Protein AF-A0A2V1A9H9-F1 (afdb_monomer_lite)

InterPro domains:
  IPR013715 Domain of unknown function DUF1746 [PF08508] (21-178)
  IPR038967 DSC E3 ubiquitin ligase complex subunit 4-like [PTHR39405] (13-173)

Organism: NCBI:txid1231522

Radius of gyration: 29.44 Å; chains: 1; bounding box: 94×73×84 Å

Foldseek 3Di:
DDPPPPDDDDLVRLLVQLLVLLLVVLVVVLVVVLVVLLVVLLVLLVVLCVQQVPPPLSVLSNVLSVCLNPLDDDDDVVDDDDPLNSLVSLLVSLVSLVVSLVVVVCCLVPDDRPQDPVQFDQHHPPDGDGGDGRDPDSVVSNVSSVVSSVSSLQSSQSRRVDDSVVLSDDPRDDDDPPDPVSVLSSPDSNPPVPDDRDDGPSVVSSCVSNPDDNPDDPDPPPPPPPDDDDPDDDDDDDPPPPDD

Structure (mmCIF, N/CA/C/O backbone):
data_AF-A0A2V1A9H9-F1
#
_entry.id   AF-A0A2V1A9H9-F1
#
loop_
_atom_site.group_PDB
_atom_site.id
_atom_site.type_symbol
_atom_site.label_atom_id
_atom_site.label_alt_id
_atom_site.label_comp_id
_atom_site.label_asym_id
_atom_site.label_entity_id
_atom_site.label_seq_id
_atom_site.pdbx_PDB_ins_code
_atom_site.Cartn_x
_atom_site.Cartn_y
_atom_site.Cartn_z
_atom_site.occupancy
_atom_site.B_iso_or_equiv
_atom_site.auth_seq_id
_atom_site.auth_comp_id
_atom_site.auth_asym_id
_atom_site.auth_atom_id
_atom_site.pdbx_PDB_model_num
ATOM 1 N N . MET A 1 1 ? -11.185 2.119 -50.493 1.00 50.94 1 MET A N 1
ATOM 2 C CA . MET A 1 1 ? -9.908 1.868 -49.801 1.00 50.94 1 MET A CA 1
ATOM 3 C C . MET A 1 1 ? -9.253 0.719 -50.535 1.00 50.94 1 MET A C 1
ATOM 5 O O . MET A 1 1 ? -9.854 -0.346 -50.584 1.00 50.94 1 MET A O 1
ATOM 9 N N . ASP A 1 2 ? -8.134 0.975 -51.211 1.00 50.91 2 ASP A N 1
ATOM 10 C CA . ASP A 1 2 ? -7.378 -0.056 -51.928 1.00 50.91 2 ASP A CA 1
ATOM 11 C C . ASP A 1 2 ? -6.675 -0.960 -50.912 1.00 50.91 2 ASP A C 1
ATOM 13 O O . ASP A 1 2 ? -5.810 -0.507 -50.168 1.00 50.91 2 ASP A O 1
ATOM 17 N N . PHE A 1 3 ? -7.058 -2.236 -50.872 1.00 60.47 3 PHE A N 1
ATOM 18 C CA . PHE A 1 3 ? -6.389 -3.271 -50.070 1.00 60.47 3 PHE A CA 1
ATOM 19 C C . PHE A 1 3 ? -5.089 -3.772 -50.733 1.00 60.47 3 PHE A C 1
ATOM 21 O O . PHE A 1 3 ? -4.340 -4.550 -50.153 1.00 60.47 3 PHE A O 1
ATOM 28 N N . SER A 1 4 ? -4.809 -3.311 -51.954 1.00 62.09 4 SER A N 1
ATOM 29 C CA . SER A 1 4 ? -3.710 -3.744 -52.829 1.00 62.09 4 SER A CA 1
ATOM 30 C C . SER A 1 4 ? -2.324 -3.260 -52.378 1.00 62.09 4 SER A C 1
ATOM 32 O O . SER A 1 4 ? -1.313 -3.766 -52.854 1.00 62.09 4 SER A O 1
ATOM 34 N N . THR A 1 5 ? -2.269 -2.275 -51.479 1.00 63.84 5 THR A N 1
ATOM 35 C CA . THR A 1 5 ? -1.046 -1.649 -50.941 1.00 63.84 5 THR A CA 1
ATOM 36 C C . THR A 1 5 ? -0.865 -1.922 -49.448 1.00 63.84 5 THR A C 1
ATOM 38 O O . THR A 1 5 ? -0.229 -1.147 -48.735 1.00 63.84 5 THR A O 1
ATOM 41 N N . GLN A 1 6 ? -1.421 -3.023 -48.941 1.00 60.34 6 GLN A N 1
ATOM 42 C CA . GLN A 1 6 ? -1.190 -3.437 -47.563 1.00 60.34 6 GLN A CA 1
ATOM 43 C C . GLN A 1 6 ? 0.208 -4.063 -47.457 1.00 60.34 6 GLN A C 1
ATOM 45 O O . GLN A 1 6 ? 0.410 -5.251 -47.699 1.00 60.34 6 GLN A O 1
ATOM 50 N N . GLN A 1 7 ? 1.198 -3.223 -47.165 1.00 70.31 7 GLN A N 1
ATOM 51 C CA . GLN A 1 7 ? 2.566 -3.650 -46.908 1.00 70.31 7 GLN A CA 1
ATOM 52 C C . GLN A 1 7 ? 2.595 -4.357 -45.548 1.00 70.31 7 GLN A C 1
ATOM 54 O O . GLN A 1 7 ? 2.170 -3.790 -44.541 1.00 70.31 7 GLN A O 1
ATOM 59 N N . TYR A 1 8 ? 3.027 -5.619 -45.529 1.00 72.38 8 TYR A N 1
ATOM 60 C CA . TYR A 1 8 ? 3.201 -6.348 -44.277 1.00 72.38 8 TYR A CA 1
ATOM 61 C C . TYR A 1 8 ? 4.276 -5.647 -43.435 1.00 72.38 8 TYR A C 1
ATOM 63 O O . TYR A 1 8 ? 5.289 -5.224 -44.002 1.00 72.38 8 TYR A O 1
ATOM 71 N N . PRO A 1 9 ? 4.062 -5.503 -42.115 1.00 75.56 9 PRO A N 1
ATOM 72 C CA . PRO A 1 9 ? 5.048 -4.892 -41.237 1.00 75.56 9 PRO A CA 1
ATOM 73 C C . PRO A 1 9 ? 6.358 -5.678 -41.280 1.00 75.56 9 PRO A C 1
ATOM 75 O O . PRO A 1 9 ? 6.366 -6.905 -41.419 1.00 75.56 9 PRO A O 1
ATOM 78 N N . SER A 1 10 ? 7.471 -4.958 -41.154 1.00 83.25 10 SER A N 1
ATOM 79 C CA . SER A 1 10 ? 8.789 -5.574 -41.016 1.00 83.25 10 SER A CA 1
ATOM 80 C C . SER A 1 10 ? 8.850 -6.421 -39.731 1.00 83.25 10 SER A C 1
ATOM 82 O O . SER A 1 10 ? 8.134 -6.169 -38.754 1.00 83.25 10 SER A O 1
ATOM 84 N N . VAL A 1 11 ? 9.714 -7.441 -39.711 1.00 81.25 11 VAL A N 1
ATOM 85 C CA . VAL A 1 11 ? 9.945 -8.260 -38.507 1.00 81.25 11 VAL A CA 1
ATOM 86 C C . VAL A 1 11 ? 10.434 -7.381 -37.351 1.00 81.25 11 VAL A C 1
ATOM 88 O O . VAL A 1 11 ? 9.953 -7.518 -36.229 1.00 81.25 11 VAL A O 1
ATOM 91 N N . GLU A 1 12 ? 11.314 -6.419 -37.632 1.00 80.00 12 GLU A N 1
ATOM 92 C CA . GLU A 1 12 ? 11.831 -5.472 -36.638 1.00 80.00 12 GLU A CA 1
ATOM 93 C C . GLU A 1 12 ? 10.722 -4.566 -36.086 1.00 80.00 12 GLU A C 1
ATOM 95 O O . GLU A 1 12 ? 10.627 -4.355 -34.875 1.00 80.00 12 GLU A O 1
ATOM 100 N N . GLU A 1 13 ? 9.835 -4.078 -36.959 1.00 82.19 13 GLU A N 1
ATOM 101 C CA . GLU A 1 13 ? 8.688 -3.254 -36.560 1.00 82.19 13 GLU A CA 1
ATOM 102 C C . GLU A 1 13 ? 7.710 -4.040 -35.681 1.00 82.19 13 GLU A C 1
ATOM 104 O O . GLU A 1 13 ? 7.174 -3.507 -34.708 1.00 82.19 13 GLU A O 1
ATOM 109 N N . THR A 1 14 ? 7.514 -5.324 -35.984 1.00 81.81 14 THR A N 1
ATOM 110 C CA . THR A 1 14 ? 6.652 -6.219 -35.204 1.00 81.81 14 THR A CA 1
ATOM 111 C C . THR A 1 14 ? 7.228 -6.452 -33.808 1.00 81.81 14 THR A C 1
ATOM 113 O O . THR A 1 14 ? 6.512 -6.298 -32.818 1.00 81.81 14 THR A O 1
ATOM 116 N N . VAL A 1 15 ? 8.534 -6.718 -33.697 1.00 81.44 15 VAL A N 1
ATOM 117 C CA . VAL A 1 15 ? 9.214 -6.889 -32.401 1.00 81.44 15 VAL A CA 1
ATOM 118 C C . VAL A 1 15 ? 9.150 -5.606 -31.566 1.00 81.44 15 VAL A C 1
ATOM 120 O O . VAL A 1 15 ? 8.810 -5.655 -30.380 1.00 81.44 15 VAL A O 1
ATOM 123 N N . ALA A 1 16 ? 9.413 -4.444 -32.172 1.00 82.62 16 ALA A N 1
ATOM 124 C CA . ALA A 1 16 ? 9.324 -3.154 -31.488 1.00 82.62 16 ALA A CA 1
ATOM 125 C C . ALA A 1 16 ? 7.893 -2.856 -31.003 1.00 82.62 16 ALA A C 1
ATOM 127 O O . ALA A 1 16 ? 7.687 -2.431 -29.860 1.00 82.62 16 ALA A O 1
ATOM 128 N N . ASN A 1 17 ? 6.891 -3.129 -31.844 1.00 84.50 17 ASN A N 1
ATOM 129 C CA . ASN A 1 17 ? 5.488 -2.983 -31.478 1.00 84.50 17 ASN A CA 1
ATOM 130 C C . ASN A 1 17 ? 5.117 -3.909 -30.309 1.00 84.50 17 ASN A C 1
ATOM 132 O O . ASN A 1 17 ? 4.556 -3.436 -29.318 1.00 84.50 17 ASN A O 1
ATOM 136 N N . ASN A 1 18 ? 5.506 -5.184 -30.361 1.00 83.44 18 ASN A N 1
ATOM 137 C CA . ASN A 1 18 ? 5.254 -6.165 -29.303 1.00 83.44 18 ASN A CA 1
ATOM 138 C C . ASN A 1 18 ? 5.868 -5.737 -27.960 1.00 83.44 18 ASN A C 1
ATOM 140 O O . ASN A 1 18 ? 5.194 -5.786 -26.927 1.00 83.44 18 ASN A O 1
ATOM 144 N N . ALA A 1 19 ? 7.104 -5.226 -27.965 1.00 81.81 19 ALA A N 1
ATOM 145 C CA . ALA A 1 19 ? 7.752 -4.695 -26.765 1.00 81.81 19 ALA A CA 1
ATOM 146 C C . ALA A 1 19 ? 6.991 -3.489 -26.180 1.00 81.81 19 ALA A C 1
ATOM 148 O O . ALA A 1 19 ? 6.764 -3.413 -24.969 1.00 81.81 19 ALA A O 1
ATOM 149 N N . SER A 1 20 ? 6.527 -2.569 -27.034 1.00 84.50 20 SER A N 1
ATOM 150 C CA . SER A 1 20 ? 5.750 -1.399 -26.602 1.00 84.50 20 SER A CA 1
ATOM 151 C C . SER A 1 20 ? 4.380 -1.780 -26.016 1.00 84.50 20 SER A C 1
ATOM 153 O O . SER A 1 20 ? 3.946 -1.221 -25.001 1.00 84.50 20 SER A O 1
ATOM 155 N N . VAL A 1 21 ? 3.711 -2.778 -26.607 1.00 86.00 21 VAL A N 1
ATOM 156 C CA . VAL A 1 21 ? 2.437 -3.320 -26.121 1.00 86.00 21 VAL A CA 1
ATOM 157 C C . VAL A 1 21 ? 2.638 -3.975 -24.760 1.00 86.00 21 VAL A C 1
ATOM 159 O O . VAL A 1 21 ? 1.862 -3.705 -23.837 1.00 86.00 21 VAL A O 1
ATOM 162 N N . LEU A 1 22 ? 3.702 -4.767 -24.607 1.00 83.88 22 LEU A N 1
ATOM 163 C CA . LEU A 1 22 ? 4.058 -5.401 -23.344 1.00 83.88 22 LEU A CA 1
ATOM 164 C C . LEU A 1 22 ? 4.322 -4.360 -22.249 1.00 83.88 22 LEU A C 1
ATOM 166 O O . LEU A 1 22 ? 3.744 -4.459 -21.166 1.00 83.88 22 LEU A O 1
ATOM 170 N N . TYR A 1 23 ? 5.113 -3.325 -22.543 1.00 86.06 23 TYR A N 1
ATOM 171 C CA . TYR A 1 23 ? 5.366 -2.215 -21.621 1.00 86.06 23 TYR A CA 1
ATOM 172 C C . TYR A 1 23 ? 4.059 -1.560 -21.150 1.00 86.06 23 TYR A C 1
ATOM 174 O O . TYR A 1 23 ? 3.811 -1.426 -19.948 1.00 86.06 23 TYR A O 1
ATOM 182 N N . ARG A 1 24 ? 3.179 -1.186 -22.090 1.00 87.94 24 ARG A N 1
ATOM 183 C CA . ARG A 1 24 ? 1.906 -0.521 -21.773 1.00 87.94 24 ARG A CA 1
ATOM 184 C C . ARG A 1 24 ? 1.009 -1.402 -20.906 1.00 87.94 24 ARG A C 1
ATOM 186 O O . ARG A 1 24 ? 0.392 -0.906 -19.964 1.00 87.94 24 ARG A O 1
ATOM 193 N N . ARG A 1 25 ? 0.946 -2.702 -21.204 1.00 86.56 25 ARG A N 1
ATOM 194 C CA . ARG A 1 25 ? 0.154 -3.669 -20.434 1.00 86.56 25 ARG A CA 1
ATOM 195 C C . ARG A 1 25 ? 0.728 -3.891 -19.035 1.00 86.56 25 ARG A C 1
ATOM 197 O O . ARG A 1 25 ? -0.040 -3.841 -18.080 1.00 86.56 25 ARG A O 1
ATOM 204 N N . LYS A 1 26 ? 2.049 -4.048 -18.887 1.00 87.50 26 LYS A N 1
ATOM 205 C CA . LYS A 1 26 ? 2.716 -4.146 -17.574 1.00 87.50 26 LYS A CA 1
ATOM 206 C C . LYS A 1 26 ? 2.432 -2.919 -16.708 1.00 87.50 26 LYS A C 1
ATOM 208 O O . LYS A 1 26 ? 2.056 -3.059 -15.548 1.00 87.50 26 LYS A O 1
ATOM 213 N N . LYS A 1 27 ? 2.520 -1.721 -17.293 1.00 89.31 27 LYS A N 1
ATOM 214 C CA . LYS A 1 27 ? 2.184 -0.463 -16.611 1.00 89.31 27 LYS A CA 1
ATOM 215 C C . LYS A 1 27 ? 0.732 -0.434 -16.141 1.00 89.31 27 LYS A C 1
ATOM 217 O O . LYS A 1 27 ? 0.462 -0.074 -14.999 1.00 89.31 27 LYS A O 1
ATOM 222 N N . HIS A 1 28 ? -0.196 -0.827 -17.010 1.00 90.88 28 HIS A N 1
ATOM 223 C CA . HIS A 1 28 ? -1.616 -0.887 -16.674 1.00 90.88 28 HIS A CA 1
ATOM 224 C C . HIS A 1 28 ? -1.904 -1.917 -15.571 1.00 90.88 28 HIS A C 1
ATOM 226 O O . HIS A 1 28 ? -2.641 -1.629 -14.634 1.00 90.88 28 HIS A O 1
ATOM 232 N N . PHE A 1 29 ? -1.282 -3.096 -15.639 1.00 90.62 29 PHE A N 1
ATOM 233 C CA . PHE A 1 29 ? -1.393 -4.127 -14.609 1.00 90.62 29 PHE A CA 1
ATOM 234 C C . PHE A 1 29 ? -0.891 -3.633 -13.247 1.00 90.62 29 PHE A C 1
ATOM 236 O O . PHE A 1 29 ? -1.606 -3.763 -12.257 1.00 90.62 29 PHE A O 1
ATOM 243 N N . LEU A 1 30 ? 0.295 -3.017 -13.201 1.00 90.44 30 LEU A N 1
ATOM 244 C CA . LEU A 1 30 ? 0.865 -2.478 -11.964 1.00 90.44 30 LEU A CA 1
ATOM 245 C C . LEU A 1 30 ? -0.021 -1.379 -11.361 1.00 90.44 30 LEU A C 1
ATOM 247 O O . LEU A 1 30 ? -0.272 -1.380 -10.156 1.00 90.44 30 LEU A O 1
ATOM 251 N N . GLY A 1 31 ? -0.537 -0.475 -12.200 1.00 91.50 31 GLY A N 1
ATOM 252 C CA . GLY A 1 31 ? -1.486 0.556 -11.778 1.00 91.50 31 GLY A CA 1
ATOM 253 C C . GLY A 1 31 ? -2.758 -0.040 -11.172 1.00 91.50 31 GLY A C 1
ATOM 254 O O . GLY A 1 31 ? -3.151 0.339 -10.069 1.00 91.50 31 GLY A O 1
ATOM 255 N N . ASN A 1 32 ? -3.349 -1.034 -11.837 1.00 94.00 32 ASN A N 1
ATOM 256 C CA . ASN A 1 32 ? -4.536 -1.726 -11.337 1.00 94.00 32 ASN A CA 1
ATOM 257 C C . ASN A 1 32 ? -4.266 -2.472 -10.028 1.00 94.00 32 ASN A C 1
ATOM 259 O O . ASN A 1 32 ? -5.081 -2.409 -9.113 1.00 94.00 32 ASN A O 1
ATOM 263 N N . LEU A 1 33 ? -3.125 -3.157 -9.911 1.00 93.12 33 LEU A N 1
ATOM 264 C CA . LEU A 1 33 ? -2.752 -3.875 -8.693 1.00 93.12 33 LEU A CA 1
ATOM 265 C C . LEU A 1 33 ? -2.637 -2.915 -7.502 1.00 93.12 33 LEU A C 1
ATOM 267 O O . LEU A 1 33 ? -3.188 -3.191 -6.436 1.00 93.12 33 LEU A O 1
ATOM 271 N N . ARG A 1 34 ? -1.989 -1.758 -7.697 1.00 93.06 34 ARG A N 1
ATOM 272 C CA . ARG A 1 34 ? -1.901 -0.700 -6.679 1.00 93.06 34 ARG A CA 1
ATOM 273 C C . ARG A 1 34 ? -3.283 -0.182 -6.288 1.00 93.06 34 ARG A C 1
ATOM 275 O O . ARG A 1 34 ? -3.573 -0.099 -5.101 1.00 93.06 34 ARG A O 1
ATOM 282 N N . GLN A 1 35 ? -4.149 0.107 -7.258 1.00 94.50 35 GLN A N 1
ATOM 283 C CA . GLN A 1 35 ? -5.502 0.600 -6.991 1.00 94.50 35 GLN A CA 1
ATOM 284 C C . GLN A 1 35 ? -6.362 -0.422 -6.230 1.00 94.50 35 GLN A C 1
ATOM 286 O O . GLN A 1 35 ? -7.093 -0.058 -5.308 1.00 94.50 35 GLN A O 1
ATOM 291 N N . LEU A 1 36 ? -6.267 -1.705 -6.586 1.00 95.50 36 LEU A N 1
ATOM 292 C CA . LEU A 1 36 ? -6.989 -2.777 -5.901 1.00 95.50 36 LEU A CA 1
ATOM 293 C C . LEU A 1 36 ? -6.511 -2.938 -4.457 1.00 95.50 36 LEU A C 1
ATOM 295 O O . LEU A 1 36 ? -7.335 -3.105 -3.558 1.00 95.50 36 LEU A O 1
ATOM 299 N N . MET A 1 37 ? -5.201 -2.863 -4.217 1.00 94.69 37 MET A N 1
ATOM 300 C CA . MET A 1 37 ? -4.648 -2.952 -2.864 1.00 94.69 37 MET A CA 1
ATOM 301 C C . MET A 1 37 ? -4.983 -1.739 -2.003 1.00 94.69 37 MET A C 1
ATOM 303 O O . MET A 1 37 ? -5.334 -1.913 -0.836 1.00 94.69 37 MET A O 1
ATOM 307 N N . ASP A 1 38 ? -4.993 -0.547 -2.593 1.00 95.19 38 ASP A N 1
ATOM 308 C CA . ASP A 1 38 ? -5.440 0.671 -1.923 1.00 95.19 38 ASP A CA 1
ATOM 309 C C . ASP A 1 38 ? -6.910 0.566 -1.483 1.00 95.19 38 ASP A C 1
ATOM 311 O O . ASP A 1 38 ? -7.235 0.695 -0.300 1.00 95.19 38 ASP A O 1
ATOM 315 N N . GLY A 1 39 ? -7.797 0.211 -2.421 1.00 95.44 39 GLY A N 1
ATOM 316 C CA . GLY A 1 39 ? -9.221 0.025 -2.142 1.00 95.44 39 GLY A CA 1
ATOM 317 C C . GLY A 1 39 ? -9.484 -1.073 -1.111 1.00 95.44 39 GLY A C 1
ATOM 318 O O . GLY A 1 39 ? -10.302 -0.892 -0.209 1.00 95.44 39 GLY A O 1
ATOM 319 N N . THR A 1 40 ? -8.752 -2.189 -1.189 1.00 96.00 40 THR A N 1
ATOM 320 C CA . THR A 1 40 ? -8.870 -3.289 -0.219 1.00 96.00 40 THR A CA 1
ATOM 321 C C . THR A 1 40 ? -8.505 -2.828 1.194 1.00 96.00 40 THR A C 1
ATOM 323 O O . THR A 1 40 ? -9.201 -3.181 2.145 1.00 96.00 40 THR A O 1
ATOM 326 N N . GLY A 1 41 ? -7.472 -1.991 1.345 1.00 95.12 41 GLY A N 1
ATOM 327 C CA . GLY A 1 41 ? -7.108 -1.399 2.633 1.00 95.12 41 GLY A CA 1
ATOM 328 C C . GLY A 1 41 ? -8.251 -0.590 3.247 1.00 95.12 41 GLY A C 1
ATOM 329 O O . GLY A 1 41 ? -8.642 -0.844 4.388 1.00 95.12 41 GLY A O 1
ATOM 330 N N . TYR A 1 42 ? -8.863 0.314 2.478 1.00 95.50 42 TYR A N 1
ATOM 331 C CA . TYR A 1 42 ? -10.004 1.106 2.955 1.00 95.50 42 TYR A CA 1
ATOM 332 C C . TYR A 1 42 ? -11.236 0.262 3.290 1.00 95.50 42 TYR A C 1
ATOM 334 O O . TYR A 1 42 ? -11.906 0.537 4.287 1.00 95.50 42 TYR A O 1
ATOM 342 N N . VAL A 1 43 ? -11.519 -0.789 2.514 1.00 95.69 43 VAL A N 1
ATOM 343 C CA . VAL A 1 43 ? -12.617 -1.722 2.812 1.00 95.69 43 VAL A CA 1
ATOM 344 C C . VAL A 1 43 ? -12.387 -2.411 4.157 1.00 95.69 43 VAL A C 1
ATOM 346 O O . VAL A 1 43 ? -13.291 -2.434 4.992 1.00 95.69 43 VAL A O 1
ATOM 349 N N . VAL A 1 44 ? -11.179 -2.920 4.413 1.00 94.44 44 VAL A N 1
ATOM 350 C CA . VAL A 1 44 ? -10.854 -3.579 5.689 1.00 94.44 44 VAL A CA 1
ATOM 351 C C . VAL A 1 44 ? -10.894 -2.590 6.858 1.00 94.44 44 VAL A C 1
ATOM 353 O O . VAL A 1 44 ? -11.434 -2.926 7.910 1.00 94.44 44 VAL A O 1
ATOM 356 N N . ILE A 1 45 ? -10.419 -1.352 6.678 1.00 93.19 45 ILE A N 1
ATOM 357 C CA . ILE A 1 45 ? -10.558 -0.286 7.687 1.00 93.19 45 ILE A CA 1
ATOM 358 C C . ILE A 1 45 ? -12.040 -0.016 7.991 1.00 93.19 45 ILE A C 1
ATOM 360 O O . ILE A 1 45 ? -12.412 0.098 9.158 1.00 93.19 45 ILE A O 1
ATOM 364 N N . GLY A 1 46 ? -12.895 0.030 6.966 1.00 90.31 46 GLY A N 1
ATOM 365 C CA . GLY A 1 46 ? -14.344 0.162 7.124 1.00 90.31 46 GLY A CA 1
ATOM 366 C C . GLY A 1 46 ? -14.962 -0.998 7.910 1.00 90.31 46 GLY A C 1
ATOM 367 O O . GLY A 1 46 ? -15.756 -0.767 8.818 1.00 90.31 46 GLY A O 1
ATOM 368 N N . LEU A 1 47 ? -14.549 -2.240 7.636 1.00 89.75 47 LEU A N 1
ATOM 369 C CA . LEU A 1 47 ? -14.994 -3.417 8.392 1.00 89.75 47 LEU A CA 1
ATOM 370 C C . LEU A 1 47 ? -14.562 -3.363 9.867 1.00 89.75 47 LEU A C 1
ATOM 372 O O . LEU A 1 47 ? -15.358 -3.693 10.746 1.00 89.75 47 LEU A O 1
ATOM 376 N N . ILE A 1 48 ? -13.334 -2.913 10.151 1.00 88.12 48 ILE A N 1
ATOM 377 C CA . ILE A 1 48 ? -12.850 -2.704 11.526 1.00 88.12 48 ILE A CA 1
ATOM 378 C C . ILE A 1 48 ? -13.681 -1.622 12.218 1.00 88.12 48 ILE A C 1
ATOM 380 O O . ILE A 1 48 ? -14.096 -1.804 13.360 1.00 88.12 48 ILE A O 1
ATOM 384 N N . TYR A 1 49 ? -13.970 -0.521 11.523 1.00 86.25 49 TYR A N 1
ATOM 385 C CA . TYR A 1 49 ? -14.804 0.555 12.050 1.00 86.25 49 TYR A CA 1
ATOM 386 C C . TYR A 1 49 ? -16.219 0.075 12.397 1.00 86.25 49 TYR A C 1
ATOM 388 O O . TYR A 1 49 ? -16.699 0.366 13.489 1.00 86.25 49 TYR A O 1
ATOM 396 N N . LEU A 1 50 ? -16.862 -0.709 11.528 1.00 82.31 50 LEU A N 1
ATOM 397 C CA . LEU A 1 50 ? -18.184 -1.278 11.813 1.00 82.31 50 LEU A CA 1
ATOM 398 C C . LEU A 1 50 ? -18.164 -2.211 13.030 1.00 82.31 50 LEU A C 1
ATOM 400 O O . LEU A 1 50 ? -19.150 -2.309 13.753 1.00 82.31 50 LEU A O 1
ATOM 404 N N . ARG A 1 51 ? -17.042 -2.898 13.263 1.00 78.31 51 ARG A N 1
ATOM 405 C CA . ARG A 1 51 ? -16.900 -3.882 14.337 1.00 78.31 51 ARG A CA 1
ATOM 406 C C . ARG A 1 51 ? -16.557 -3.267 15.695 1.00 78.31 51 ARG A C 1
ATOM 408 O O . ARG A 1 51 ? -17.034 -3.765 16.708 1.00 78.31 51 ARG A O 1
ATOM 415 N N . ASP A 1 52 ? -15.704 -2.247 15.718 1.00 76.56 52 ASP A N 1
ATOM 416 C CA . ASP A 1 52 ? -15.157 -1.664 16.950 1.00 76.56 52 ASP A CA 1
ATOM 417 C C . ASP A 1 52 ? -15.738 -0.275 17.272 1.00 76.56 52 ASP A C 1
ATOM 419 O O . ASP A 1 52 ? -15.505 0.261 18.354 1.00 76.56 52 ASP A O 1
ATOM 423 N N . ILE A 1 53 ? -16.462 0.340 16.325 1.00 75.06 53 ILE A N 1
ATOM 424 C CA . ILE A 1 53 ? -17.153 1.646 16.413 1.00 75.06 53 ILE A CA 1
ATOM 425 C C . ILE A 1 53 ? -16.212 2.823 16.785 1.00 75.06 53 ILE A C 1
ATOM 427 O O . ILE A 1 53 ? -16.604 3.992 16.819 1.00 75.06 53 ILE A O 1
ATOM 431 N N . SER A 1 54 ? -14.914 2.561 16.972 1.00 81.00 54 SER A N 1
ATOM 432 C CA . SER A 1 54 ? -13.894 3.549 17.305 1.00 81.00 54 SER A CA 1
ATOM 433 C C . SER A 1 54 ? -13.528 4.387 16.083 1.00 81.00 54 SER A C 1
ATOM 435 O O . SER A 1 54 ? -12.629 4.059 15.305 1.00 81.00 54 SER A O 1
ATOM 437 N N . MET A 1 55 ? -14.221 5.515 15.931 1.00 81.31 55 MET A N 1
ATOM 438 C CA . MET A 1 55 ? -13.986 6.447 14.829 1.00 81.31 55 MET A CA 1
ATOM 439 C C . MET A 1 55 ? -12.565 7.023 14.845 1.00 81.31 55 MET A C 1
ATOM 441 O O . MET A 1 55 ? -11.958 7.165 13.790 1.00 81.31 55 MET A O 1
ATOM 445 N N . PHE A 1 56 ? -12.013 7.330 16.022 1.00 86.00 56 PHE A N 1
ATOM 446 C CA . PHE A 1 56 ? -10.685 7.939 16.131 1.00 86.00 56 PHE A CA 1
ATOM 447 C C . PHE A 1 56 ? -9.573 7.014 15.614 1.00 86.00 56 PHE A C 1
ATOM 449 O O . PHE A 1 56 ? -8.745 7.429 14.805 1.00 86.00 56 PHE A O 1
ATOM 456 N N . LEU A 1 57 ? -9.582 5.740 16.022 1.00 86.88 57 LEU A N 1
ATOM 457 C CA . LEU A 1 57 ? -8.596 4.760 15.557 1.00 86.88 57 LEU A CA 1
ATOM 458 C C . LEU A 1 57 ? -8.790 4.429 14.075 1.00 86.88 57 LEU A C 1
ATOM 460 O O . LEU A 1 57 ? -7.807 4.324 13.343 1.00 86.88 57 LEU A O 1
ATOM 464 N N . ALA A 1 58 ? -10.040 4.322 13.616 1.00 88.25 58 ALA A N 1
ATOM 465 C CA . ALA A 1 58 ? -10.339 4.150 12.199 1.00 88.25 58 ALA A CA 1
ATOM 466 C C . ALA A 1 58 ? -9.830 5.335 11.357 1.00 88.25 58 ALA A C 1
ATOM 468 O O . ALA A 1 58 ? -9.231 5.123 10.305 1.00 88.25 58 ALA A O 1
ATOM 469 N N . ALA A 1 59 ? -9.990 6.571 11.843 1.00 91.56 59 ALA A N 1
ATOM 470 C CA . ALA A 1 59 ? -9.491 7.773 11.181 1.00 91.56 59 ALA A CA 1
ATOM 471 C C . ALA A 1 59 ? -7.957 7.808 11.128 1.00 91.56 59 ALA A C 1
ATOM 473 O O . ALA A 1 59 ? -7.395 8.096 10.075 1.00 91.56 59 ALA A O 1
ATOM 474 N N . LEU A 1 60 ? -7.267 7.453 12.219 1.00 92.50 60 LEU A N 1
ATOM 475 C CA . LEU A 1 60 ? -5.805 7.341 12.217 1.00 92.50 60 LEU A CA 1
ATOM 476 C C . LEU A 1 60 ? -5.311 6.248 11.258 1.00 92.50 60 LEU A C 1
ATOM 478 O O . LEU A 1 60 ? -4.354 6.478 10.520 1.00 92.50 60 LEU A O 1
ATOM 482 N N . LYS A 1 61 ? -5.973 5.082 11.215 1.00 92.31 61 LYS A N 1
ATOM 483 C CA . LYS A 1 61 ? -5.666 4.019 10.240 1.00 92.31 61 LYS A CA 1
ATOM 484 C C . LYS A 1 61 ? -5.841 4.518 8.806 1.00 92.31 61 LYS A C 1
ATOM 486 O O . LYS A 1 61 ? -4.947 4.316 7.991 1.00 92.31 61 LYS A O 1
ATOM 491 N N . ALA A 1 62 ? -6.953 5.190 8.509 1.00 93.69 62 ALA A N 1
ATOM 492 C CA . ALA A 1 62 ? -7.225 5.754 7.188 1.00 93.69 62 ALA A CA 1
ATOM 493 C C . ALA A 1 62 ? -6.212 6.842 6.801 1.00 93.69 62 ALA A C 1
ATOM 495 O O . ALA A 1 62 ? -5.777 6.885 5.653 1.00 93.69 62 ALA A O 1
ATOM 496 N N . PHE A 1 63 ? -5.800 7.678 7.757 1.00 94.06 63 PHE A N 1
ATOM 497 C CA . PHE A 1 63 ? -4.783 8.706 7.553 1.00 94.06 63 PHE A CA 1
ATOM 498 C C . PHE A 1 63 ? -3.422 8.099 7.203 1.00 94.06 63 PHE A C 1
ATOM 500 O O . PHE A 1 63 ? -2.824 8.475 6.200 1.00 94.06 63 PHE A O 1
ATOM 507 N N . PHE A 1 64 ? -2.941 7.120 7.974 1.00 92.69 64 PHE A N 1
ATOM 508 C CA . PHE A 1 64 ? -1.660 6.482 7.664 1.00 92.69 64 PHE A CA 1
ATOM 509 C C . PHE A 1 64 ? -1.720 5.622 6.403 1.00 92.69 64 PHE A C 1
ATOM 511 O O . PHE A 1 64 ? -0.747 5.599 5.657 1.00 92.69 64 PHE A O 1
ATOM 518 N N . HIS A 1 65 ? -2.855 4.978 6.114 1.00 94.56 65 HIS A N 1
ATOM 519 C CA . HIS A 1 65 ? -3.065 4.292 4.836 1.00 94.56 65 HIS A CA 1
ATOM 520 C C . HIS A 1 65 ? -2.979 5.276 3.661 1.00 94.56 65 HIS A C 1
ATOM 522 O O . HIS A 1 65 ? -2.248 5.024 2.712 1.00 94.56 65 HIS A O 1
ATOM 528 N N . TYR A 1 66 ? -3.593 6.456 3.788 1.00 93.38 66 TYR A N 1
ATOM 529 C CA . TYR A 1 66 ? -3.470 7.539 2.807 1.00 93.38 66 TYR A CA 1
ATOM 530 C C . TYR A 1 66 ? -2.021 8.029 2.626 1.00 93.38 66 TYR A C 1
ATOM 532 O O . TYR A 1 66 ? -1.601 8.315 1.502 1.00 93.38 66 TYR A O 1
ATOM 540 N N . CYS A 1 67 ? -1.233 8.099 3.707 1.00 91.44 67 CYS A N 1
ATOM 541 C CA . CYS A 1 67 ? 0.198 8.412 3.621 1.00 91.44 67 CYS A CA 1
ATOM 542 C C . CYS A 1 67 ? 0.987 7.355 2.831 1.00 91.44 67 CYS A C 1
ATOM 544 O O . CYS A 1 67 ? 1.967 7.711 2.183 1.00 91.44 67 CYS A O 1
ATOM 546 N N . ILE A 1 68 ? 0.577 6.079 2.859 1.00 91.75 68 ILE A N 1
ATOM 547 C CA . ILE A 1 68 ? 1.176 5.036 2.010 1.00 91.75 68 ILE A CA 1
ATOM 548 C C . ILE A 1 68 ? 0.790 5.263 0.549 1.00 91.75 68 ILE A C 1
ATOM 550 O O . ILE A 1 68 ? 1.653 5.131 -0.311 1.00 91.75 68 ILE A O 1
ATOM 554 N N . SER A 1 69 ? -0.467 5.624 0.263 1.00 90.00 69 SER A N 1
ATOM 555 C CA . SER A 1 69 ? -0.944 5.851 -1.111 1.00 90.00 69 SER A CA 1
ATOM 556 C C . SER A 1 69 ? -0.248 7.036 -1.785 1.00 90.00 69 SER A C 1
ATOM 558 O O . SER A 1 69 ? -0.089 7.054 -3.003 1.00 90.00 69 SER A O 1
ATOM 560 N N . ASN A 1 70 ? 0.209 8.015 -0.997 1.00 87.75 70 ASN A N 1
ATOM 561 C CA . ASN A 1 70 ? 0.921 9.202 -1.470 1.00 87.75 70 ASN A CA 1
ATOM 562 C C . ASN A 1 70 ? 2.222 9.408 -0.671 1.00 87.75 70 ASN A C 1
ATOM 564 O O . ASN A 1 70 ? 2.318 10.353 0.117 1.00 87.75 70 ASN A O 1
ATOM 568 N N . PRO A 1 71 ? 3.239 8.543 -0.852 1.00 81.69 71 PRO A N 1
ATOM 569 C CA . PRO A 1 71 ? 4.442 8.566 -0.021 1.00 81.69 71 PRO A CA 1
ATOM 570 C C . PRO A 1 71 ? 5.371 9.737 -0.359 1.00 81.69 71 PRO A C 1
ATOM 572 O O . PRO A 1 71 ? 6.203 10.128 0.461 1.00 81.69 71 PRO A O 1
ATOM 575 N N . TYR A 1 72 ? 5.239 10.294 -1.566 1.00 79.81 72 TYR A N 1
ATOM 576 C CA . TYR A 1 72 ? 6.038 11.408 -2.057 1.00 79.81 72 TYR A CA 1
ATOM 577 C C . TYR A 1 72 ? 5.125 12.526 -2.555 1.00 79.81 72 TYR A C 1
ATOM 579 O O . TYR A 1 72 ? 4.125 12.239 -3.217 1.00 79.81 72 TYR A O 1
ATOM 587 N N . PRO A 1 73 ? 5.466 13.798 -2.291 1.00 71.56 73 PRO A N 1
ATOM 588 C CA . PRO A 1 73 ? 4.761 14.907 -2.909 1.00 71.56 73 PRO A CA 1
ATOM 589 C C . PRO A 1 73 ? 4.941 14.840 -4.430 1.00 71.56 73 PRO A C 1
ATOM 591 O O . PRO A 1 73 ? 6.029 14.517 -4.916 1.00 71.56 73 PRO A O 1
ATOM 594 N N . THR A 1 74 ? 3.880 15.151 -5.178 1.00 64.44 74 THR A N 1
ATOM 595 C CA . THR A 1 74 ? 3.919 15.245 -6.641 1.00 64.44 74 THR A CA 1
ATOM 596 C C . THR A 1 74 ? 5.111 16.109 -7.059 1.00 64.44 74 THR A C 1
ATOM 598 O O . THR A 1 74 ? 5.233 17.224 -6.543 1.00 64.44 74 THR A O 1
ATOM 601 N N . PRO A 1 75 ? 5.995 15.629 -7.955 1.00 59.03 75 PRO A N 1
ATOM 602 C CA . PRO A 1 75 ? 7.163 16.390 -8.373 1.00 59.03 75 PRO A CA 1
ATOM 603 C C . PRO A 1 75 ? 6.693 17.657 -9.089 1.00 59.03 75 PRO A C 1
ATOM 605 O O . PRO A 1 75 ? 6.264 17.621 -10.241 1.00 59.03 75 PRO A O 1
ATOM 608 N N . SER A 1 76 ? 6.726 18.783 -8.381 1.00 52.00 76 SER A N 1
ATOM 609 C CA . SER A 1 76 ? 6.596 20.098 -8.991 1.00 52.00 76 SER A CA 1
ATOM 610 C C . SER A 1 76 ? 7.960 20.483 -9.572 1.00 52.00 76 SER A C 1
ATOM 612 O O . SER A 1 76 ? 8.990 20.059 -9.041 1.00 52.00 76 SER A O 1
ATOM 614 N N . PRO A 1 77 ? 8.017 21.306 -10.633 1.00 59.81 77 PRO A N 1
ATOM 615 C CA . PRO A 1 77 ? 9.287 21.759 -11.212 1.00 59.81 77 PRO A CA 1
ATOM 616 C C . PRO A 1 77 ? 10.190 22.505 -10.209 1.00 59.81 77 PRO A C 1
ATOM 618 O O . PRO A 1 77 ? 11.363 22.727 -10.487 1.00 59.81 77 PRO A O 1
ATOM 621 N N . THR A 1 78 ? 9.659 22.878 -9.042 1.00 54.38 78 THR A N 1
ATOM 622 C CA . THR A 1 78 ? 10.355 23.606 -7.976 1.00 54.38 78 THR A CA 1
ATOM 623 C C . THR A 1 78 ? 10.925 22.690 -6.885 1.00 54.38 78 THR A C 1
ATOM 625 O O . THR A 1 78 ? 11.806 23.119 -6.147 1.00 54.38 78 THR A O 1
ATOM 628 N N . ILE A 1 79 ? 10.449 21.444 -6.745 1.00 57.69 79 ILE A N 1
ATOM 629 C CA . ILE A 1 79 ? 10.810 20.568 -5.617 1.00 57.69 79 ILE A CA 1
ATOM 630 C C . ILE A 1 79 ? 11.299 19.217 -6.141 1.00 57.69 79 ILE A C 1
ATOM 632 O O . ILE A 1 79 ? 10.526 18.282 -6.351 1.00 57.69 79 ILE A O 1
ATOM 636 N N . THR A 1 80 ? 12.614 19.090 -6.309 1.00 57.50 80 THR A N 1
ATOM 637 C CA . THR A 1 80 ? 13.276 17.797 -6.496 1.00 57.50 80 THR A CA 1
ATOM 638 C C . THR A 1 80 ? 13.609 17.218 -5.121 1.00 57.50 80 THR A C 1
ATOM 640 O O . THR A 1 80 ? 14.503 17.676 -4.414 1.00 57.50 80 THR A O 1
ATOM 643 N N . VAL A 1 81 ? 12.843 16.217 -4.683 1.00 65.25 81 VAL A N 1
ATOM 644 C CA . VAL A 1 81 ? 13.113 15.550 -3.402 1.00 65.25 81 VAL A CA 1
ATOM 645 C C . VAL A 1 81 ? 14.379 14.705 -3.552 1.00 65.25 81 VAL A C 1
ATOM 647 O O . VAL A 1 81 ? 14.395 13.757 -4.339 1.00 65.25 81 VAL A O 1
ATOM 650 N N . SER A 1 82 ? 15.423 15.046 -2.792 1.00 76.50 82 SER A N 1
ATOM 651 C CA . SER A 1 82 ? 16.659 14.257 -2.697 1.00 76.50 82 SER A CA 1
ATOM 652 C C . SER A 1 82 ? 16.355 12.808 -2.293 1.00 76.50 82 SER A C 1
ATOM 654 O O . SER A 1 82 ? 15.474 12.553 -1.466 1.00 76.50 82 SER A O 1
ATOM 656 N N . ASP A 1 83 ? 17.093 11.843 -2.843 1.00 76.62 83 ASP A N 1
ATOM 657 C CA . ASP A 1 83 ? 16.856 10.415 -2.594 1.00 76.62 83 ASP A CA 1
ATOM 658 C C . ASP A 1 83 ? 17.021 10.030 -1.114 1.00 76.62 83 ASP A C 1
ATOM 660 O O . ASP A 1 83 ? 16.328 9.135 -0.620 1.00 76.62 83 ASP A O 1
ATOM 664 N N . ALA A 1 84 ? 17.845 10.771 -0.363 1.00 79.06 84 ALA A N 1
ATOM 665 C CA . ALA A 1 84 ? 17.953 10.635 1.090 1.00 79.06 84 ALA A CA 1
ATOM 666 C C . ALA A 1 84 ? 16.639 11.007 1.806 1.00 79.06 84 ALA A C 1
ATOM 668 O O . ALA A 1 84 ? 16.161 10.271 2.673 1.00 79.06 84 ALA A O 1
ATOM 669 N N . ALA A 1 85 ? 15.992 12.101 1.392 1.00 80.75 85 ALA A N 1
ATOM 670 C CA . ALA A 1 85 ? 14.713 12.530 1.955 1.00 80.75 85 ALA A CA 1
ATOM 671 C C . ALA A 1 85 ? 13.586 11.538 1.623 1.00 80.75 85 ALA A C 1
ATOM 673 O O . ALA A 1 85 ? 12.779 11.213 2.498 1.00 80.75 85 ALA A O 1
ATOM 674 N N . LYS A 1 86 ? 13.576 10.967 0.408 1.00 83.12 86 LYS A N 1
ATOM 675 C CA . LYS A 1 86 ? 12.639 9.889 0.043 1.00 83.12 86 LYS A CA 1
ATOM 676 C C . LYS A 1 86 ? 12.805 8.668 0.947 1.00 83.12 86 LYS A C 1
ATOM 678 O O . LYS A 1 86 ? 11.813 8.103 1.408 1.00 83.12 86 LYS A O 1
ATOM 683 N N . LYS A 1 87 ? 14.048 8.259 1.224 1.00 84.88 87 LYS A N 1
ATOM 684 C CA . LYS A 1 87 ? 14.342 7.104 2.086 1.00 84.88 87 LYS A CA 1
ATOM 685 C C . LYS A 1 87 ? 13.929 7.353 3.541 1.00 84.88 87 LYS A C 1
ATOM 687 O O . LYS A 1 87 ? 13.359 6.463 4.172 1.00 84.88 87 LYS A O 1
ATOM 692 N N . ARG A 1 88 ? 14.107 8.582 4.038 1.00 84.50 88 ARG A N 1
ATOM 693 C CA . ARG A 1 88 ? 13.610 9.017 5.354 1.00 84.50 88 ARG A CA 1
ATOM 694 C C . ARG A 1 88 ? 12.083 8.947 5.453 1.00 84.50 88 ARG A C 1
ATOM 696 O O . ARG A 1 88 ? 11.568 8.393 6.422 1.00 84.50 88 ARG A O 1
ATOM 703 N N . MET A 1 89 ? 11.364 9.458 4.450 1.00 86.62 89 MET A N 1
ATOM 704 C CA . MET A 1 89 ? 9.895 9.409 4.412 1.00 86.62 89 MET A CA 1
ATOM 705 C C . MET A 1 89 ? 9.372 7.970 4.404 1.00 86.62 89 MET A C 1
ATOM 707 O O . MET A 1 89 ? 8.496 7.644 5.200 1.00 86.62 89 MET A O 1
ATOM 711 N N . ARG A 1 90 ? 9.966 7.083 3.592 1.00 88.75 90 ARG A N 1
ATOM 712 C CA . ARG A 1 90 ? 9.629 5.647 3.580 1.00 88.75 90 ARG A CA 1
ATOM 713 C C . ARG A 1 90 ? 9.727 5.016 4.966 1.00 88.75 90 ARG A C 1
ATOM 715 O O . ARG A 1 90 ? 8.787 4.371 5.422 1.00 88.75 90 ARG A O 1
ATOM 722 N N . ARG A 1 91 ? 10.843 5.259 5.662 1.00 89.44 91 ARG A N 1
ATOM 723 C CA . ARG A 1 91 ? 11.059 4.767 7.029 1.00 89.44 91 ARG A CA 1
ATOM 724 C C . ARG A 1 91 ? 10.012 5.309 7.999 1.00 89.44 91 ARG A C 1
ATOM 726 O O . ARG A 1 91 ? 9.493 4.542 8.804 1.00 89.44 91 ARG A O 1
ATOM 733 N N . PHE A 1 92 ? 9.698 6.601 7.925 1.00 90.06 92 PHE A N 1
ATOM 734 C CA . PHE A 1 92 ? 8.674 7.210 8.772 1.00 90.06 92 PHE A CA 1
ATOM 735 C C . PHE A 1 92 ? 7.305 6.553 8.556 1.00 90.06 92 PHE A C 1
ATOM 737 O O . PHE A 1 92 ? 6.702 6.096 9.522 1.00 90.06 92 PHE A O 1
ATOM 744 N N . ILE A 1 93 ? 6.870 6.414 7.299 1.00 92.00 93 ILE A N 1
ATOM 745 C CA . ILE A 1 93 ? 5.602 5.763 6.940 1.00 92.00 93 ILE A CA 1
ATOM 746 C C . ILE A 1 93 ? 5.557 4.334 7.495 1.00 92.00 93 ILE A C 1
ATOM 748 O O . ILE A 1 93 ? 4.595 3.969 8.169 1.00 92.00 93 ILE A O 1
ATOM 752 N N . LEU A 1 94 ? 6.616 3.546 7.282 1.00 92.12 94 LEU A N 1
ATOM 753 C CA . LEU A 1 94 ? 6.693 2.167 7.764 1.00 92.12 94 LEU A CA 1
ATOM 754 C C . LEU A 1 94 ? 6.564 2.082 9.295 1.00 92.12 94 LEU A C 1
ATOM 756 O O . LEU A 1 94 ? 5.768 1.297 9.807 1.00 92.12 94 LEU A O 1
ATOM 760 N N . ILE A 1 95 ? 7.309 2.912 10.034 1.00 92.06 95 ILE A N 1
ATOM 761 C CA . ILE A 1 95 ? 7.249 2.951 11.504 1.00 92.06 95 ILE A CA 1
ATOM 762 C C . ILE A 1 95 ? 5.850 3.354 11.974 1.00 92.06 95 ILE A C 1
ATOM 764 O O . ILE A 1 95 ? 5.318 2.740 12.898 1.00 92.06 95 ILE A O 1
ATOM 768 N N . SER A 1 96 ? 5.236 4.351 11.338 1.00 91.00 96 SER A N 1
ATOM 769 C CA . SER A 1 96 ? 3.890 4.800 11.686 1.00 91.00 96 SER A CA 1
ATOM 770 C C . SER A 1 96 ? 2.834 3.713 11.488 1.00 91.00 96 SER A C 1
ATOM 772 O O . SER A 1 96 ? 1.966 3.561 12.347 1.00 91.00 96 SER A O 1
ATOM 774 N N . VAL A 1 97 ? 2.929 2.917 10.416 1.00 92.00 97 VAL A N 1
ATOM 775 C CA . VAL A 1 97 ? 2.035 1.773 10.166 1.00 92.00 97 VAL A CA 1
ATOM 776 C C . VAL A 1 97 ? 2.150 0.731 11.277 1.00 92.00 97 VAL A C 1
ATOM 778 O O . VAL A 1 97 ? 1.135 0.282 11.812 1.00 92.00 97 VAL A O 1
ATOM 781 N N . PHE A 1 98 ? 3.368 0.371 11.684 1.00 93.19 98 PHE A N 1
ATOM 782 C CA . PHE A 1 98 ? 3.549 -0.546 12.810 1.00 93.19 98 PHE A CA 1
ATOM 783 C C . PHE A 1 98 ? 3.027 0.051 14.119 1.00 93.19 98 PHE A C 1
ATOM 785 O O . PHE A 1 98 ? 2.317 -0.629 14.857 1.00 93.19 98 PHE A O 1
ATOM 792 N N . ALA A 1 99 ? 3.316 1.325 14.387 1.00 92.69 99 ALA A N 1
ATOM 793 C CA . ALA A 1 99 ? 2.899 1.998 15.611 1.00 92.69 99 ALA A CA 1
ATOM 794 C C . ALA A 1 99 ? 1.370 2.063 15.750 1.00 92.69 99 ALA A C 1
ATOM 796 O O . ALA A 1 99 ? 0.845 1.745 16.817 1.00 92.69 99 ALA A O 1
ATOM 797 N N . ILE A 1 100 ? 0.640 2.420 14.684 1.00 91.75 100 ILE A N 1
ATOM 798 C CA . ILE A 1 100 ? -0.824 2.534 14.753 1.00 91.75 100 ILE A CA 1
ATOM 799 C C . ILE A 1 100 ? -1.503 1.171 14.903 1.00 91.75 100 ILE A C 1
ATOM 801 O O . ILE A 1 100 ? -2.443 1.036 15.688 1.00 91.75 100 ILE A O 1
ATOM 805 N N . ASN A 1 101 ? -1.016 0.141 14.204 1.00 90.38 101 ASN A N 1
ATOM 806 C CA . ASN A 1 101 ? -1.563 -1.208 14.340 1.00 90.38 101 ASN A CA 1
ATOM 807 C C . ASN A 1 101 ? -1.253 -1.802 15.715 1.00 90.38 101 ASN A C 1
ATOM 809 O O . ASN A 1 101 ? -2.133 -2.400 16.332 1.00 90.38 101 ASN A O 1
ATOM 813 N N . PHE A 1 102 ? -0.050 -1.567 16.239 1.00 90.56 102 PHE A N 1
ATOM 814 C CA . PHE A 1 102 ? 0.318 -1.987 17.586 1.00 90.56 102 PHE A CA 1
ATOM 815 C C . PHE A 1 102 ? -0.528 -1.289 18.659 1.00 90.56 102 PHE A C 1
ATOM 817 O O . PHE A 1 102 ? -1.016 -1.945 19.576 1.00 90.56 102 PHE A O 1
ATOM 824 N N . LEU A 1 103 ? -0.787 0.015 18.513 1.00 89.25 103 LEU A N 1
ATOM 825 C CA . LEU A 1 103 ? -1.678 0.752 19.413 1.00 89.25 103 LEU A CA 1
ATOM 826 C C . LEU A 1 103 ? -3.099 0.163 19.424 1.00 89.25 103 LEU A C 1
ATOM 828 O O . LEU A 1 103 ? -3.706 0.033 20.486 1.00 89.25 103 LEU A O 1
ATOM 832 N N . CYS A 1 104 ? -3.617 -0.239 18.260 1.00 84.81 104 CYS A N 1
ATOM 833 C CA . CYS A 1 104 ? -4.928 -0.889 18.161 1.00 84.81 104 CYS A CA 1
ATOM 834 C C . CYS A 1 104 ? -4.936 -2.265 18.826 1.00 84.81 104 CYS A C 1
ATOM 836 O O . CYS A 1 104 ? -5.847 -2.572 19.589 1.00 84.81 104 CYS A O 1
ATOM 838 N N . PHE A 1 105 ? -3.881 -3.048 18.611 1.00 85.25 105 PHE A N 1
ATOM 839 C CA . PHE A 1 105 ? -3.717 -4.353 19.239 1.00 85.25 105 PHE A CA 1
ATOM 840 C C . PHE A 1 105 ? -3.705 -4.252 20.771 1.00 85.25 105 PHE A C 1
ATOM 842 O O . PHE A 1 105 ? -4.417 -4.995 21.445 1.00 85.25 105 PHE A O 1
ATOM 849 N N . ILE A 1 106 ? -2.973 -3.277 21.329 1.00 86.19 106 ILE A N 1
ATOM 850 C CA . ILE A 1 106 ? -3.000 -2.992 22.772 1.00 86.19 106 ILE A CA 1
ATOM 851 C C . ILE A 1 106 ? -4.419 -2.640 23.216 1.00 86.19 106 ILE A C 1
ATOM 853 O O . ILE A 1 106 ? -4.884 -3.167 24.224 1.00 86.19 106 ILE A O 1
ATOM 857 N N . LYS A 1 107 ? -5.126 -1.783 22.468 1.00 84.44 107 LYS A N 1
ATOM 858 C CA . LYS A 1 107 ? -6.503 -1.396 22.794 1.00 84.44 107 LYS A CA 1
ATOM 859 C C . LYS A 1 107 ? -7.432 -2.607 22.845 1.00 84.44 107 LYS A C 1
ATOM 861 O O . LYS A 1 107 ? -8.209 -2.710 23.784 1.00 84.44 107 LYS A O 1
ATOM 866 N N . HIS A 1 108 ? -7.359 -3.535 21.894 1.00 80.25 108 HIS A N 1
ATOM 867 C CA . HIS A 1 108 ? -8.237 -4.716 21.890 1.00 80.25 108 HIS A CA 1
ATOM 868 C C . HIS A 1 108 ? -7.901 -5.747 22.965 1.00 80.25 108 HIS A C 1
ATOM 870 O O . HIS A 1 108 ? -8.778 -6.515 23.362 1.00 80.25 108 HIS A O 1
ATOM 876 N N . ILE A 1 109 ? -6.656 -5.769 23.442 1.00 80.44 109 ILE A N 1
ATOM 877 C CA . ILE A 1 109 ? -6.249 -6.633 24.553 1.00 80.44 109 ILE A CA 1
ATOM 878 C C . ILE A 1 109 ? -6.633 -6.019 25.900 1.00 80.44 109 ILE A C 1
ATOM 880 O O . ILE A 1 109 ? -7.149 -6.728 26.762 1.00 80.44 109 ILE A O 1
ATOM 884 N N . LEU A 1 110 ? -6.361 -4.726 26.090 1.00 79.00 110 LEU A N 1
ATOM 885 C CA . LEU A 1 110 ? -6.446 -4.065 27.391 1.00 79.00 110 LEU A CA 1
ATOM 886 C C . LEU A 1 110 ? -7.829 -3.477 27.685 1.00 79.00 110 LEU A C 1
ATOM 888 O O . LEU A 1 110 ? -8.255 -3.490 28.837 1.00 79.00 110 LEU A O 1
ATOM 892 N N . LEU A 1 111 ? -8.522 -2.945 26.673 1.00 70.31 111 LEU A N 1
ATOM 893 C CA . LEU A 1 111 ? -9.847 -2.355 26.843 1.00 70.31 111 LEU A CA 1
ATOM 894 C C . LEU A 1 111 ? -10.923 -3.384 26.516 1.00 70.31 111 LEU A C 1
ATOM 896 O O . LEU A 1 111 ? -11.040 -3.869 25.388 1.00 70.31 111 LEU A O 1
ATOM 900 N N . GLU A 1 112 ? -11.750 -3.682 27.509 1.00 61.94 112 GLU A N 1
ATOM 901 C CA . GLU A 1 112 ? -13.007 -4.378 27.278 1.00 61.94 112 GLU A CA 1
ATOM 902 C C . GLU A 1 112 ? -13.972 -3.470 26.504 1.00 61.94 112 GLU A C 1
ATOM 904 O O . GLU A 1 112 ? -13.910 -2.242 26.641 1.00 61.94 112 GLU A O 1
ATOM 909 N N . PRO A 1 113 ? -14.833 -4.039 25.639 1.00 61.03 113 PRO A N 1
ATOM 910 C CA . PRO A 1 113 ? -15.867 -3.249 24.991 1.00 61.03 113 PRO A CA 1
ATOM 911 C C . PRO A 1 113 ? -16.710 -2.588 26.082 1.00 61.03 113 PRO A C 1
ATOM 913 O O . PRO A 1 113 ? -17.123 -3.254 27.028 1.00 61.03 113 PRO A O 1
ATOM 916 N N . ALA A 1 114 ? -16.936 -1.280 25.963 1.00 55.09 114 ALA A N 1
ATOM 917 C CA . ALA A 1 114 ? -17.851 -0.565 26.839 1.00 55.09 114 ALA A CA 1
ATOM 918 C C . ALA A 1 114 ? -19.267 -1.101 26.578 1.00 55.09 114 ALA A C 1
ATOM 920 O O . ALA A 1 114 ? -19.968 -0.633 25.681 1.00 55.09 114 ALA A O 1
ATOM 921 N N . GLU A 1 115 ? -19.651 -2.159 27.288 1.00 53.31 115 GLU A N 1
ATOM 922 C CA . GLU A 1 115 ? -21.003 -2.693 27.234 1.00 53.31 115 GLU A CA 1
ATOM 923 C C . GLU A 1 115 ? -21.925 -1.691 27.934 1.00 53.31 115 GLU A C 1
ATOM 925 O O . GLU A 1 115 ? -21.692 -1.296 29.075 1.00 53.31 115 GLU A O 1
ATOM 930 N N . SER A 1 116 ? -22.953 -1.229 27.223 1.00 57.25 116 SER A N 1
ATOM 931 C CA . SER A 1 116 ? -24.043 -0.486 27.860 1.00 57.25 116 SER A CA 1
ATOM 932 C C . SER A 1 116 ? -24.801 -1.438 28.790 1.00 57.25 116 SER A C 1
ATOM 934 O O . SER A 1 116 ? -24.908 -2.622 28.471 1.00 57.25 116 SER A O 1
ATOM 936 N N . GLU A 1 117 ? -25.333 -0.943 29.911 1.00 56.22 117 GLU A N 1
ATOM 937 C CA . GLU A 1 117 ? -25.972 -1.764 30.962 1.00 56.22 117 GLU A CA 1
ATOM 938 C C . GLU A 1 117 ? -27.099 -2.683 30.437 1.00 56.22 117 GLU A C 1
ATOM 940 O O . GLU A 1 117 ? -27.340 -3.749 31.001 1.00 56.22 117 GLU A O 1
ATOM 945 N N . ASP A 1 118 ? -27.714 -2.336 29.300 1.00 62.31 118 ASP A N 1
ATOM 946 C CA . ASP A 1 118 ? -28.778 -3.112 28.648 1.00 62.31 118 ASP A CA 1
ATOM 947 C C . ASP A 1 118 ? -28.275 -4.139 27.605 1.00 62.31 118 ASP A C 1
ATOM 949 O O . ASP A 1 118 ? -29.069 -4.847 26.983 1.00 62.31 118 ASP A O 1
ATOM 953 N N . GLY A 1 119 ? -26.963 -4.212 27.349 1.00 60.12 119 GLY A N 1
ATOM 954 C CA . GLY A 1 119 ? -26.349 -5.100 26.348 1.00 60.12 119 GLY A CA 1
ATOM 955 C C . GLY A 1 119 ? -26.605 -4.716 24.881 1.00 60.12 119 GLY A C 1
ATOM 956 O O . GLY A 1 119 ? -26.188 -5.443 23.972 1.00 60.12 119 GLY A O 1
ATOM 957 N N . TYR A 1 120 ? -27.274 -3.585 24.649 1.00 60.62 120 TYR A N 1
ATOM 958 C CA . TYR A 1 120 ? -27.500 -2.997 23.332 1.00 60.62 120 TYR A CA 1
ATOM 959 C C . TYR A 1 120 ? -26.437 -1.950 23.016 1.00 60.62 120 TYR A C 1
ATOM 961 O O . TYR A 1 120 ? -26.079 -1.133 23.862 1.00 60.62 120 TYR A O 1
ATOM 969 N N . LEU A 1 121 ? -25.949 -1.957 21.778 1.00 58.34 121 LEU A N 1
ATOM 970 C CA . LEU A 1 121 ? -25.126 -0.870 21.269 1.00 58.34 121 LEU A CA 1
ATOM 971 C C . LEU A 1 121 ? -26.020 0.340 20.982 1.00 58.34 121 LEU A C 1
ATOM 973 O O . LEU A 1 121 ? -26.897 0.285 20.121 1.00 58.34 121 LEU A O 1
ATOM 977 N N . TYR A 1 122 ? -25.780 1.436 21.696 1.00 61.59 122 TYR A N 1
ATOM 978 C CA . TYR A 1 122 ? -26.210 2.762 21.274 1.00 61.59 122 TYR A CA 1
ATOM 979 C C . TYR A 1 122 ? -25.098 3.325 20.380 1.00 61.59 122 TYR A C 1
ATOM 981 O O . TYR A 1 122 ? -23.920 3.259 20.726 1.00 61.59 122 TYR A O 1
ATOM 989 N N . GLY A 1 123 ? -25.463 3.784 19.185 1.00 57.62 123 GLY A N 1
ATOM 990 C CA . GLY A 1 123 ? -24.533 4.179 18.124 1.00 57.62 123 GLY A CA 1
ATOM 991 C C . GLY A 1 123 ? -23.357 5.072 18.525 1.00 57.62 123 GLY A C 1
ATOM 992 O O . GLY A 1 123 ? -23.457 5.892 19.434 1.00 57.62 123 GLY A O 1
ATOM 993 N N . GLY A 1 124 ? -22.259 4.961 17.771 1.00 62.06 124 GLY A N 1
ATOM 994 C CA . GLY A 1 124 ? -21.116 5.870 17.874 1.00 62.06 124 GLY A CA 1
ATOM 995 C C . GLY A 1 124 ? -21.367 7.243 17.232 1.00 62.06 124 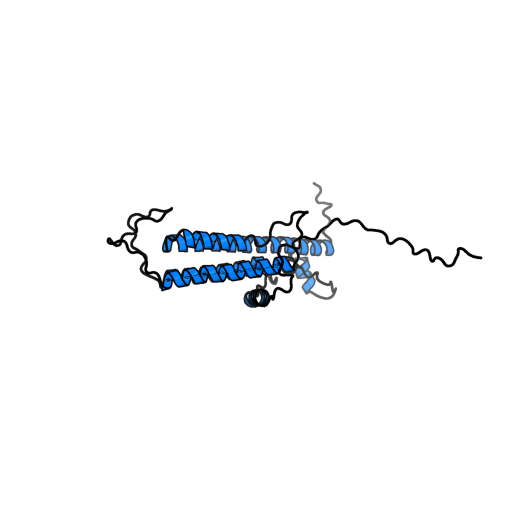GLY A C 1
ATOM 996 O O . GLY A 1 124 ? -22.471 7.564 16.800 1.00 62.06 124 GLY A O 1
ATOM 997 N N . LEU A 1 125 ? -20.306 8.053 17.119 1.00 61.84 125 LEU A N 1
ATOM 998 C CA . LEU A 1 125 ? -20.379 9.457 16.671 1.00 61.84 125 LEU A CA 1
ATOM 999 C C . LEU A 1 125 ? -21.001 9.661 15.272 1.00 61.84 125 LEU A C 1
ATOM 1001 O O . LEU A 1 125 ? -21.587 10.709 15.021 1.00 61.84 125 LEU A O 1
ATOM 1005 N N . THR A 1 126 ? -20.874 8.691 14.361 1.00 60.16 126 THR A N 1
ATOM 1006 C CA . THR A 1 126 ? -21.254 8.853 12.942 1.00 60.16 126 THR A CA 1
ATOM 1007 C C . THR A 1 126 ? -22.289 7.856 12.421 1.00 60.16 126 THR A C 1
ATOM 1009 O O . THR A 1 126 ? -23.025 8.206 11.503 1.00 60.16 126 THR A O 1
ATOM 1012 N N . VAL A 1 127 ? -22.388 6.642 12.978 1.00 63.16 127 VAL A N 1
ATOM 1013 C CA . VAL A 1 127 ? -23.383 5.640 12.555 1.00 63.16 127 VAL A CA 1
ATOM 1014 C C . VAL A 1 127 ? -24.121 5.100 13.774 1.00 63.16 127 VAL A C 1
ATOM 1016 O O . VAL A 1 127 ? -23.512 4.565 14.703 1.00 63.16 127 VAL A O 1
ATOM 1019 N N . GLN A 1 128 ? -25.447 5.251 13.760 1.00 62.44 128 GLN A N 1
ATOM 1020 C CA . GLN A 1 128 ? -26.340 4.763 14.805 1.00 62.44 128 GLN A CA 1
ATOM 1021 C C . GLN A 1 128 ? -27.005 3.463 14.369 1.00 62.44 128 GLN A C 1
ATOM 1023 O O . GLN A 1 128 ? -28.017 3.471 13.674 1.00 62.44 128 GLN A O 1
ATOM 1028 N N . PHE A 1 129 ? -26.429 2.338 14.791 1.00 58.25 129 PHE A N 1
ATOM 1029 C CA . PHE A 1 129 ? -27.122 1.056 14.763 1.00 58.25 129 PHE A CA 1
ATOM 1030 C C . PHE A 1 129 ? -27.934 0.931 16.050 1.00 58.25 129 PHE A C 1
ATOM 1032 O O . PHE A 1 129 ? -27.379 0.970 17.142 1.00 58.25 129 PHE A O 1
ATOM 1039 N N . ILE A 1 130 ? -29.255 0.834 15.922 1.00 60.44 130 ILE A N 1
ATOM 1040 C CA . ILE A 1 130 ? -30.171 0.584 17.037 1.00 60.44 130 ILE A CA 1
ATOM 1041 C C . ILE A 1 130 ? -30.447 -0.920 17.068 1.00 60.44 130 ILE A C 1
ATOM 1043 O O . ILE A 1 130 ? -30.950 -1.471 16.091 1.00 60.44 130 ILE A O 1
ATOM 1047 N N . GLY A 1 131 ? -30.128 -1.581 18.184 1.00 56.03 131 GLY A N 1
ATOM 1048 C CA . GLY A 1 131 ? -30.558 -2.960 18.449 1.00 56.03 131 GLY A CA 1
ATOM 1049 C C . GLY A 1 131 ? -29.545 -4.076 18.162 1.00 56.03 131 GLY A C 1
ATOM 1050 O O . GLY A 1 131 ? -29.902 -5.244 18.308 1.00 56.03 131 GLY A O 1
ATOM 1051 N N . GLU A 1 132 ? -28.296 -3.774 17.791 1.00 58.06 132 GLU A N 1
ATOM 1052 C CA . GLU A 1 132 ? -27.276 -4.813 17.583 1.00 58.06 132 GLU A CA 1
ATOM 1053 C C . GLU A 1 132 ? -26.562 -5.179 18.895 1.00 58.06 132 GLU A C 1
ATOM 1055 O O . GLU A 1 132 ? -26.195 -4.320 19.702 1.00 58.06 132 GLU A O 1
ATOM 1060 N N . LYS A 1 133 ? -26.380 -6.485 19.119 1.00 59.94 133 LYS A N 1
ATOM 1061 C CA . LYS A 1 133 ? -25.658 -7.022 20.275 1.00 59.94 133 LYS A CA 1
ATOM 1062 C C . LYS A 1 133 ? -24.157 -6.875 20.054 1.00 59.94 133 LYS A C 1
ATOM 1064 O O . LYS A 1 133 ? -23.664 -7.256 18.995 1.00 59.94 133 LYS A O 1
ATOM 1069 N N . SER A 1 134 ? -23.436 -6.407 21.074 1.00 59.19 134 SER A N 1
ATOM 1070 C CA . SER A 1 134 ? -21.984 -6.229 20.987 1.00 59.19 134 SER A CA 1
ATOM 1071 C C . SER A 1 134 ? -21.281 -7.519 20.513 1.00 59.19 134 SER A C 1
ATOM 1073 O O . SER A 1 134 ? -21.565 -8.612 21.028 1.00 59.19 134 SER A O 1
ATOM 1075 N N . PRO A 1 135 ? -20.403 -7.438 19.498 1.00 57.91 135 PRO A N 1
ATOM 1076 C CA . PRO A 1 135 ? -19.754 -8.601 18.917 1.00 57.91 135 PRO A CA 1
ATOM 1077 C C . PRO A 1 135 ? -18.829 -9.283 19.934 1.00 57.91 135 PRO A C 1
ATOM 1079 O O . PRO A 1 135 ? -17.788 -8.762 20.316 1.00 57.91 135 PRO A O 1
ATOM 1082 N N . LYS A 1 136 ? -19.190 -10.507 20.334 1.00 58.94 136 LYS A N 1
ATOM 1083 C CA . LYS A 1 136 ? -18.561 -11.233 21.455 1.00 58.94 136 LYS A CA 1
ATOM 1084 C C . LYS A 1 136 ? -17.135 -11.748 21.209 1.00 58.94 136 LYS A C 1
ATOM 1086 O O . LYS A 1 136 ? -16.452 -12.132 22.154 1.00 58.94 136 LYS A O 1
ATOM 1091 N N . SER A 1 137 ? -16.673 -11.831 19.961 1.00 71.31 137 SER A N 1
ATOM 1092 C CA . SER A 1 137 ? -15.415 -12.516 19.629 1.00 71.31 137 SER A CA 1
ATOM 1093 C C . SER A 1 137 ? -14.235 -11.546 19.481 1.00 71.31 137 SER A C 1
ATOM 1095 O O . SER A 1 137 ? -13.986 -11.047 18.380 1.00 71.31 137 SER A O 1
ATOM 1097 N N . LYS A 1 138 ? -13.452 -11.354 20.555 1.00 76.56 138 LYS A N 1
ATOM 1098 C CA . LYS A 1 138 ? -12.191 -10.574 20.540 1.00 76.56 138 LYS A CA 1
ATOM 1099 C C . LYS A 1 138 ? -11.203 -11.069 19.467 1.00 76.56 138 LYS A C 1
ATOM 1101 O O . LYS A 1 138 ? -10.549 -10.274 18.802 1.00 76.56 138 LYS A O 1
ATOM 1106 N N . LEU A 1 139 ? -11.163 -12.385 19.231 1.00 81.12 139 LEU A N 1
ATOM 1107 C CA . LEU A 1 139 ? -10.280 -13.010 18.237 1.00 81.12 139 LEU A CA 1
ATOM 1108 C C . LEU A 1 139 ? -10.577 -12.555 16.802 1.00 81.12 139 LEU A C 1
ATOM 1110 O O . LEU A 1 139 ? -9.650 -12.356 16.027 1.00 81.12 139 LEU A O 1
ATOM 1114 N N . ALA A 1 140 ? -11.850 -12.360 16.446 1.00 83.88 140 ALA A N 1
ATOM 1115 C CA . ALA A 1 140 ? -12.214 -11.942 15.093 1.00 83.88 140 ALA A CA 1
ATOM 1116 C C . ALA A 1 140 ? -11.705 -10.528 14.774 1.00 83.88 140 ALA A C 1
ATOM 1118 O O . ALA A 1 140 ? -11.263 -10.280 13.658 1.00 83.88 140 ALA A O 1
ATOM 1119 N N . VAL A 1 141 ? -11.732 -9.625 15.760 1.00 82.62 141 VAL A N 1
ATOM 1120 C CA . VAL A 1 141 ? -11.205 -8.259 15.617 1.00 82.62 141 VAL A CA 1
ATOM 1121 C C . VAL A 1 141 ? -9.688 -8.296 15.461 1.00 82.62 141 VAL A C 1
ATOM 1123 O O . VAL A 1 141 ? -9.155 -7.736 14.513 1.00 82.62 141 VAL A O 1
ATOM 1126 N N . LEU A 1 142 ? -9.014 -9.078 16.306 1.00 86.50 142 LEU A N 1
ATOM 1127 C CA . LEU A 1 142 ? -7.565 -9.254 16.260 1.00 86.50 142 LEU A CA 1
ATOM 1128 C C . LEU A 1 142 ? -7.081 -9.830 14.917 1.00 86.50 142 LEU A C 1
ATOM 1130 O O . LEU A 1 142 ? -6.080 -9.373 14.370 1.00 86.50 142 LEU A O 1
ATOM 1134 N N . MET A 1 143 ? -7.805 -10.804 14.355 1.00 89.44 143 MET A N 1
ATOM 1135 C CA . MET A 1 143 ? -7.516 -11.336 13.016 1.00 89.44 143 MET A CA 1
ATOM 1136 C C . MET A 1 143 ? -7.705 -10.281 11.924 1.00 89.44 143 MET A C 1
ATOM 1138 O O . MET A 1 143 ? -6.951 -10.265 10.953 1.00 89.44 143 MET A O 1
ATOM 1142 N N . LEU A 1 144 ? -8.682 -9.387 12.085 1.00 90.19 144 LEU A N 1
ATOM 1143 C CA . LEU A 1 144 ? -8.935 -8.302 11.144 1.00 90.19 144 LEU A CA 1
ATOM 1144 C C . LEU A 1 144 ? -7.833 -7.232 11.204 1.00 90.19 144 LEU A C 1
ATOM 1146 O O . LEU A 1 144 ? -7.421 -6.736 10.158 1.00 90.19 144 LEU A O 1
ATOM 1150 N N . ASP A 1 145 ? -7.292 -6.930 12.388 1.00 90.31 145 ASP A N 1
ATOM 1151 C CA . ASP A 1 145 ? -6.120 -6.056 12.523 1.00 90.31 145 ASP A CA 1
ATOM 1152 C C . ASP A 1 145 ? -4.847 -6.682 11.953 1.00 90.31 145 ASP A C 1
ATOM 1154 O O . ASP A 1 145 ? -4.071 -5.987 11.298 1.00 90.31 145 ASP A O 1
ATOM 1158 N N . LEU A 1 146 ? -4.640 -7.989 12.144 1.00 92.62 146 LEU A N 1
ATOM 1159 C CA . LEU A 1 146 ? -3.517 -8.696 11.523 1.00 92.62 146 LEU A CA 1
ATOM 1160 C C . LEU A 1 146 ? -3.642 -8.697 9.993 1.00 92.62 146 LEU A C 1
ATOM 1162 O O . LEU A 1 146 ? -2.657 -8.461 9.293 1.00 92.62 146 LEU A O 1
ATOM 1166 N N . LEU A 1 147 ? -4.854 -8.917 9.475 1.00 94.75 147 LEU A N 1
ATOM 1167 C CA . LEU A 1 147 ? -5.144 -8.834 8.046 1.00 94.75 147 LEU A CA 1
ATOM 1168 C C . LEU A 1 147 ? -4.886 -7.422 7.507 1.00 94.75 147 LEU A C 1
ATOM 1170 O O . LEU A 1 147 ? -4.255 -7.279 6.461 1.00 94.75 147 LEU A O 1
ATOM 1174 N N . LEU A 1 148 ? -5.328 -6.382 8.222 1.00 94.50 148 LEU A N 1
ATOM 1175 C CA . LEU A 1 148 ? -5.062 -4.998 7.837 1.00 94.50 148 LEU A CA 1
ATOM 1176 C C . LEU A 1 148 ? -3.560 -4.709 7.808 1.00 94.50 148 LEU A C 1
ATOM 1178 O O . LEU A 1 148 ? -3.079 -4.152 6.825 1.00 94.50 148 LEU A O 1
ATOM 1182 N N . LEU A 1 149 ? -2.821 -5.106 8.850 1.00 94.38 149 LEU A N 1
ATOM 1183 C CA . LEU A 1 149 ? -1.371 -4.935 8.909 1.00 94.38 149 LEU A CA 1
ATOM 1184 C C . LEU A 1 149 ? -0.696 -5.609 7.709 1.00 94.38 149 LEU A C 1
ATOM 1186 O O . LEU A 1 149 ? 0.161 -5.003 7.072 1.00 94.38 149 LEU A O 1
ATOM 1190 N N . PHE A 1 150 ? -1.105 -6.835 7.371 1.00 94.69 150 PHE A N 1
ATOM 1191 C CA . PHE A 1 150 ? -0.582 -7.555 6.213 1.00 94.69 150 PHE A CA 1
ATOM 1192 C C . PHE A 1 150 ? -0.865 -6.819 4.895 1.00 94.69 150 PHE A C 1
ATOM 1194 O O . PHE A 1 150 ? 0.052 -6.611 4.103 1.00 94.69 150 PHE A O 1
ATOM 1201 N N . ILE A 1 151 ? -2.101 -6.361 4.674 1.00 94.94 151 ILE A N 1
ATOM 1202 C CA . ILE A 1 151 ? -2.469 -5.603 3.466 1.00 94.94 151 ILE A CA 1
ATOM 1203 C C . ILE A 1 151 ? -1.671 -4.298 3.380 1.00 94.94 151 ILE A C 1
ATOM 1205 O O . ILE A 1 151 ? -1.137 -3.981 2.320 1.00 94.94 151 ILE A O 1
ATOM 1209 N N . GLN A 1 152 ? -1.535 -3.563 4.486 1.00 94.62 152 GLN A N 1
ATOM 1210 C CA . GLN A 1 152 ? -0.748 -2.329 4.540 1.00 94.62 152 GLN A CA 1
ATOM 1211 C C . GLN A 1 152 ? 0.736 -2.580 4.257 1.00 94.62 152 GLN A C 1
ATOM 1213 O O . GLN A 1 152 ? 1.369 -1.765 3.593 1.00 94.62 152 GLN A O 1
ATOM 1218 N N . LEU A 1 153 ? 1.283 -3.715 4.701 1.00 93.69 153 LEU A N 1
ATOM 1219 C CA . LEU A 1 153 ? 2.661 -4.121 4.427 1.00 93.69 153 LEU A CA 1
ATOM 1220 C C . LEU A 1 153 ? 2.887 -4.415 2.937 1.00 93.69 153 LEU A C 1
ATOM 1222 O O . LEU A 1 153 ? 3.857 -3.940 2.344 1.00 93.69 153 LEU A O 1
ATOM 1226 N N . VAL A 1 154 ? 1.976 -5.180 2.327 1.00 93.69 154 VAL A N 1
ATOM 1227 C CA . VAL A 1 154 ? 2.014 -5.499 0.893 1.00 93.69 154 VAL A CA 1
ATOM 1228 C C . VAL A 1 154 ? 1.861 -4.227 0.066 1.00 93.69 154 VAL A C 1
ATOM 1230 O O . VAL A 1 154 ? 2.640 -3.993 -0.856 1.00 93.69 154 VAL A O 1
ATOM 1233 N N . TYR A 1 155 ? 0.905 -3.371 0.427 1.00 94.19 155 TYR A N 1
ATOM 1234 C CA . TYR A 1 155 ? 0.674 -2.104 -0.258 1.00 94.19 155 TYR A CA 1
ATOM 1235 C C . TYR A 1 155 ? 1.867 -1.151 -0.125 1.00 94.19 155 TYR A C 1
ATOM 1237 O O . TYR A 1 155 ? 2.312 -0.575 -1.118 1.00 94.19 155 TYR A O 1
ATOM 1245 N N . TYR A 1 156 ? 2.456 -1.059 1.070 1.00 93.44 156 TYR A N 1
ATOM 1246 C CA . TYR A 1 156 ? 3.693 -0.319 1.298 1.00 93.44 156 TYR A CA 1
ATOM 1247 C C . TYR A 1 156 ? 4.827 -0.830 0.406 1.00 93.44 156 TYR A C 1
ATOM 1249 O O . TYR A 1 156 ? 5.492 -0.028 -0.241 1.00 93.44 156 TYR A O 1
ATOM 1257 N N . SER A 1 157 ? 5.037 -2.145 0.318 1.00 91.38 157 SER A N 1
ATOM 1258 C CA . SER A 1 157 ? 6.081 -2.711 -0.543 1.00 91.38 157 SER A CA 1
ATOM 1259 C C . SER A 1 157 ? 5.847 -2.367 -2.020 1.00 91.38 157 SER A C 1
ATOM 1261 O O . SER A 1 157 ? 6.758 -1.873 -2.686 1.00 91.38 157 SER A O 1
ATOM 1263 N N . LEU A 1 158 ? 4.608 -2.507 -2.501 1.00 91.12 158 LEU A N 1
ATOM 1264 C CA . LEU A 1 158 ? 4.227 -2.173 -3.878 1.00 91.12 158 LEU A CA 1
ATOM 1265 C C . LEU A 1 158 ? 4.414 -0.692 -4.233 1.00 91.12 158 LEU A C 1
ATOM 1267 O O . LEU A 1 158 ? 4.651 -0.369 -5.400 1.00 91.12 158 LEU A O 1
ATOM 1271 N N . MET A 1 159 ? 4.253 0.211 -3.264 1.00 90.38 159 MET A N 1
ATOM 1272 C CA . MET A 1 159 ? 4.316 1.656 -3.496 1.00 90.38 159 MET A CA 1
ATOM 1273 C C . MET A 1 159 ? 5.704 2.255 -3.219 1.00 90.38 159 MET A C 1
ATOM 1275 O O . MET A 1 159 ? 6.127 3.178 -3.910 1.00 90.38 159 MET A O 1
ATOM 1279 N N . CYS A 1 160 ? 6.423 1.738 -2.221 1.00 86.88 160 CYS A N 1
ATOM 1280 C CA . CYS A 1 160 ? 7.671 2.317 -1.719 1.00 86.88 160 CYS A CA 1
ATOM 1281 C C . CYS A 1 160 ? 8.926 1.502 -2.057 1.00 86.88 160 CYS A C 1
ATOM 1283 O O . CYS A 1 160 ? 10.022 2.065 -2.023 1.00 86.88 160 CYS A O 1
ATOM 1285 N N . CYS A 1 161 ? 8.798 0.198 -2.317 1.00 84.62 161 CYS A N 1
ATOM 1286 C CA . CYS A 1 161 ? 9.935 -0.694 -2.573 1.00 84.62 161 CYS A CA 1
ATOM 1287 C C . CYS A 1 161 ? 10.019 -1.149 -4.034 1.00 84.62 161 CYS A C 1
ATOM 1289 O O . CYS A 1 161 ? 11.105 -1.473 -4.496 1.00 84.62 161 CYS A O 1
ATOM 1291 N N . THR A 1 162 ? 8.901 -1.187 -4.761 1.00 84.50 162 THR A N 1
ATOM 1292 C CA . THR A 1 162 ? 8.890 -1.570 -6.176 1.00 84.50 162 THR A CA 1
ATOM 1293 C C . THR A 1 162 ? 9.329 -0.410 -7.069 1.00 84.50 162 THR A C 1
ATOM 1295 O O . THR A 1 162 ? 8.627 0.596 -7.170 1.00 84.50 162 THR A O 1
ATOM 1298 N N . ASP A 1 163 ? 10.445 -0.584 -7.776 1.00 81.00 163 ASP A N 1
ATOM 1299 C CA . ASP A 1 163 ? 10.897 0.356 -8.798 1.00 81.00 163 ASP A CA 1
ATOM 1300 C C . ASP A 1 163 ? 10.137 0.142 -10.117 1.00 81.00 163 ASP A C 1
ATOM 1302 O O . ASP A 1 163 ? 10.346 -0.839 -10.835 1.00 81.00 163 ASP A O 1
ATOM 1306 N N . ASP A 1 164 ? 9.290 1.109 -10.489 1.00 81.75 164 ASP A N 1
ATOM 1307 C CA . ASP A 1 164 ? 8.505 1.073 -11.735 1.00 81.75 164 ASP A CA 1
ATOM 1308 C C . ASP A 1 164 ? 9.396 0.850 -12.965 1.00 81.75 164 ASP A C 1
ATOM 1310 O O . ASP A 1 164 ? 9.006 0.173 -13.913 1.00 81.75 164 ASP A O 1
ATOM 1314 N N . SER A 1 165 ? 10.615 1.394 -12.951 1.00 77.25 165 SER A N 1
ATOM 1315 C CA . SER A 1 165 ? 11.553 1.245 -14.066 1.00 77.25 165 SER A CA 1
ATOM 1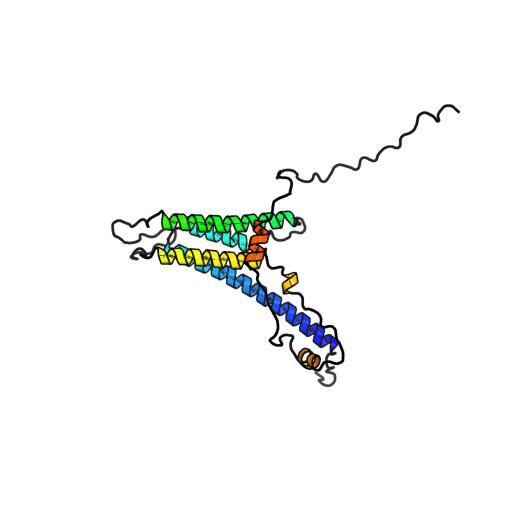316 C C . SER A 1 165 ? 12.068 -0.185 -14.231 1.00 77.25 165 SER A C 1
ATOM 1318 O O . SER A 1 165 ? 12.312 -0.600 -15.357 1.00 77.25 165 SER A O 1
ATOM 1320 N N . GLU A 1 166 ? 12.210 -0.951 -13.150 1.00 77.69 166 GLU A N 1
ATOM 1321 C CA . GLU A 1 166 ? 12.656 -2.342 -13.207 1.00 77.69 166 GLU A CA 1
ATOM 1322 C C . GLU A 1 166 ? 11.542 -3.256 -13.714 1.00 77.69 166 GLU A C 1
ATOM 1324 O O . GLU A 1 166 ? 11.749 -4.025 -14.650 1.00 77.69 166 GLU A O 1
ATOM 1329 N N . VAL A 1 167 ? 10.332 -3.089 -13.177 1.00 74.31 167 VAL A N 1
ATOM 1330 C CA . VAL A 1 167 ? 9.150 -3.869 -13.576 1.00 74.31 167 VAL A CA 1
ATOM 1331 C C . VAL A 1 167 ? 8.824 -3.678 -15.060 1.00 74.31 167 VAL A C 1
ATOM 1333 O O . VAL A 1 167 ? 8.406 -4.612 -15.755 1.00 74.31 167 VAL A O 1
ATOM 1336 N N . LEU A 1 168 ? 9.032 -2.458 -15.561 1.00 77.31 168 LEU A N 1
ATOM 1337 C CA . LEU A 1 168 ? 8.709 -2.072 -16.928 1.00 77.31 168 LEU A CA 1
ATOM 1338 C C . LEU A 1 168 ? 9.820 -2.351 -17.948 1.00 77.31 168 LEU A C 1
ATOM 1340 O O . LEU A 1 168 ? 9.560 -2.210 -19.144 1.00 77.31 168 LEU A O 1
ATOM 1344 N N . LYS A 1 169 ? 11.025 -2.767 -17.531 1.00 74.06 169 LYS A N 1
ATOM 1345 C CA . LYS A 1 169 ? 12.063 -3.187 -18.481 1.00 74.06 169 LYS A CA 1
ATOM 1346 C C . LYS A 1 169 ? 11.557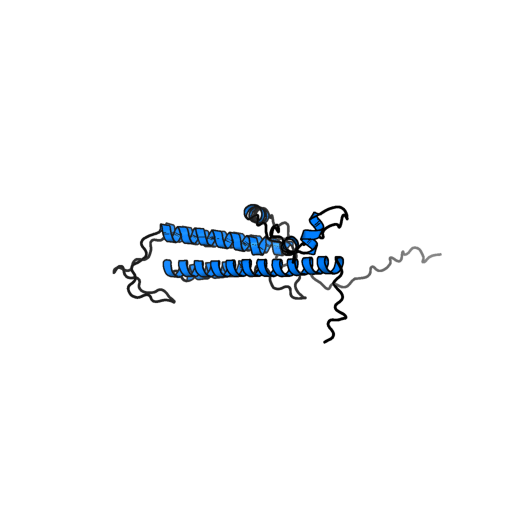 -4.384 -19.287 1.00 74.06 169 LYS A C 1
ATOM 1348 O O . LYS A 1 169 ? 11.181 -5.431 -18.756 1.00 74.06 169 LYS A O 1
ATOM 1353 N N . THR A 1 170 ? 11.543 -4.213 -20.599 1.00 64.19 170 THR A N 1
ATOM 1354 C CA . THR A 1 170 ? 11.453 -5.305 -21.562 1.00 64.19 170 THR A CA 1
ATOM 1355 C C . THR A 1 170 ? 12.882 -5.607 -21.977 1.00 64.19 170 THR A C 1
ATOM 1357 O O . THR A 1 170 ? 13.507 -4.743 -22.588 1.00 64.19 170 THR A O 1
ATOM 1360 N N . THR A 1 171 ? 13.429 -6.770 -21.616 1.00 60.88 171 THR A N 1
ATOM 1361 C CA . THR A 1 171 ? 14.719 -7.208 -22.167 1.00 60.88 171 THR A CA 1
ATOM 1362 C C . THR A 1 171 ? 14.555 -7.280 -23.684 1.00 60.88 171 THR A C 1
ATOM 1364 O O . THR A 1 171 ? 13.746 -8.088 -24.145 1.00 60.88 171 THR A O 1
ATOM 1367 N N . PRO A 1 172 ? 15.226 -6.419 -24.470 1.00 53.50 172 PRO A N 1
ATOM 1368 C CA . PRO A 1 172 ? 15.171 -6.547 -25.913 1.00 53.50 172 PRO A CA 1
ATOM 1369 C C . PRO A 1 172 ? 15.920 -7.829 -26.278 1.00 53.50 172 PRO A C 1
ATOM 1371 O O . PRO A 1 172 ? 17.059 -8.033 -25.854 1.00 53.50 172 PRO A O 1
ATOM 1374 N N . LEU A 1 173 ? 15.252 -8.718 -27.005 1.00 52.22 173 LEU A N 1
ATOM 1375 C CA . LEU A 1 173 ? 15.844 -9.963 -27.476 1.00 52.22 173 LEU A CA 1
ATOM 1376 C C . LEU A 1 173 ? 17.013 -9.634 -28.410 1.00 52.22 173 LEU A C 1
ATOM 1378 O O . LEU A 1 173 ? 16.847 -8.919 -29.398 1.00 52.22 173 LEU A O 1
ATOM 1382 N N . SER A 1 174 ? 18.198 -10.155 -28.103 1.00 44.03 174 SER A N 1
ATOM 1383 C CA . SER A 1 174 ? 19.301 -10.215 -29.057 1.00 44.03 174 SER A CA 1
ATOM 1384 C C . SER A 1 174 ? 18.918 -11.205 -30.152 1.00 44.03 174 SER A C 1
ATOM 1386 O O . SER A 1 174 ? 18.789 -12.399 -29.881 1.00 44.03 174 SER A O 1
ATOM 1388 N N . MET A 1 175 ? 18.709 -10.715 -31.371 1.00 47.78 175 MET A N 1
ATOM 1389 C CA . MET A 1 175 ? 18.421 -11.558 -32.526 1.00 47.78 175 MET A CA 1
ATOM 1390 C C . MET A 1 175 ? 19.654 -12.401 -32.874 1.00 47.78 175 MET A C 1
ATOM 1392 O O . MET A 1 175 ? 20.617 -11.885 -33.432 1.00 47.78 175 MET A O 1
ATOM 1396 N N . SER A 1 176 ? 19.629 -13.686 -32.521 1.00 45.81 176 SER A N 1
ATOM 1397 C CA . SER A 1 176 ? 20.503 -14.697 -33.118 1.00 45.81 176 SER A CA 1
ATOM 1398 C C . SER A 1 176 ? 19.676 -15.460 -34.151 1.00 45.81 176 SER A C 1
ATOM 1400 O O . SER A 1 176 ? 18.604 -15.965 -33.828 1.00 45.81 176 SER A O 1
ATOM 1402 N N . GLU A 1 177 ? 20.134 -15.491 -35.401 1.00 52.56 177 GLU A N 1
ATOM 1403 C CA . GLU A 1 177 ? 19.362 -15.924 -36.579 1.00 52.56 177 GLU A CA 1
ATOM 1404 C C . GLU A 1 177 ? 19.026 -17.432 -36.619 1.00 52.56 177 GLU A C 1
ATOM 1406 O O . GLU A 1 177 ? 18.300 -17.868 -37.511 1.00 52.56 177 GLU A O 1
ATOM 1411 N N . GLU A 1 178 ? 19.508 -18.240 -35.668 1.00 50.19 178 GLU A N 1
ATOM 1412 C CA . GLU A 1 178 ? 19.465 -19.710 -35.768 1.00 50.19 178 GLU A CA 1
ATOM 1413 C C . GLU A 1 178 ? 18.367 -20.419 -34.950 1.00 50.19 178 GLU A C 1
ATOM 1415 O O . GLU A 1 178 ? 18.144 -21.613 -35.158 1.00 50.19 178 GLU A O 1
ATOM 1420 N N . ASP A 1 179 ? 17.604 -19.735 -34.088 1.00 48.41 179 ASP A N 1
ATOM 1421 C CA . ASP A 1 179 ? 16.673 -20.426 -33.184 1.00 48.41 179 ASP A CA 1
ATOM 1422 C C . ASP A 1 179 ? 15.203 -20.402 -33.637 1.00 48.41 179 ASP A C 1
ATOM 1424 O O . ASP A 1 179 ? 14.553 -19.367 -33.788 1.00 48.41 179 ASP A O 1
ATOM 1428 N N . THR A 1 180 ? 14.613 -21.600 -33.730 1.00 54.59 180 THR A N 1
ATOM 1429 C CA . THR A 1 180 ? 13.175 -21.835 -33.996 1.00 54.59 180 THR A CA 1
ATOM 1430 C C . THR A 1 180 ? 12.256 -21.150 -32.957 1.00 54.59 180 THR A C 1
ATOM 1432 O O . THR A 1 180 ? 11.072 -20.935 -33.221 1.00 54.59 180 THR A O 1
ATOM 1435 N N . SER A 1 181 ? 12.812 -20.730 -31.811 1.00 56.12 181 SER A N 1
ATOM 1436 C CA . SER A 1 181 ? 12.174 -19.910 -30.767 1.00 56.12 181 SER A CA 1
ATOM 1437 C C . SER A 1 181 ? 11.640 -18.571 -31.294 1.00 56.12 181 SER A C 1
ATOM 1439 O O . SER A 1 181 ? 10.515 -18.181 -30.968 1.00 56.12 181 SER A O 1
ATOM 1441 N N . CYS A 1 182 ? 12.390 -17.902 -32.179 1.00 52.12 182 CYS A N 1
ATOM 1442 C CA . CYS A 1 182 ? 12.077 -16.546 -32.630 1.00 52.12 182 CYS A CA 1
ATOM 1443 C C . CYS A 1 182 ? 10.779 -16.471 -33.446 1.00 52.12 182 CYS A C 1
ATOM 1445 O O . CYS A 1 182 ? 10.077 -15.466 -33.383 1.00 52.12 182 CYS A O 1
ATOM 1447 N N . ARG A 1 183 ? 10.388 -17.539 -34.163 1.00 56.72 183 ARG A N 1
ATOM 1448 C CA . ARG A 1 183 ? 9.106 -17.554 -34.900 1.00 56.72 183 ARG A CA 1
ATOM 1449 C C . ARG A 1 183 ? 7.903 -17.410 -33.972 1.00 56.72 183 ARG A C 1
ATOM 1451 O O . ARG A 1 183 ? 6.978 -16.681 -34.312 1.00 56.72 183 ARG A O 1
ATOM 1458 N N . SER A 1 184 ? 7.930 -18.058 -32.806 1.00 58.69 184 SER A N 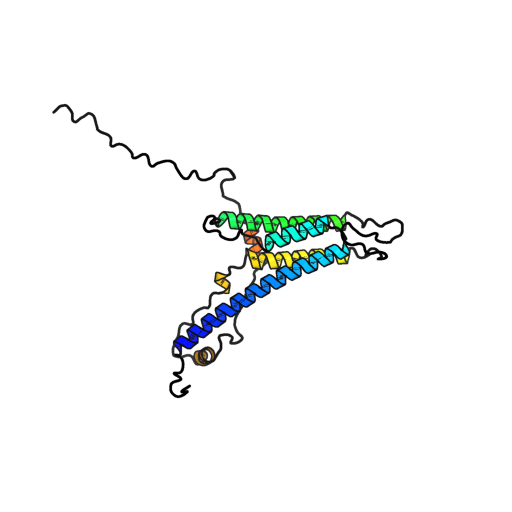1
ATOM 1459 C CA . SER A 1 184 ? 6.833 -17.965 -31.834 1.00 58.69 184 SER A CA 1
ATOM 1460 C C . SER A 1 184 ? 6.711 -16.570 -31.214 1.00 58.69 184 SER A C 1
ATOM 1462 O O . SER A 1 184 ? 5.617 -16.143 -30.868 1.00 58.69 184 SER A O 1
ATOM 1464 N N . GLU A 1 185 ? 7.821 -15.837 -31.122 1.00 57.47 185 GLU A N 1
ATOM 1465 C CA . GLU A 1 185 ? 7.888 -14.489 -30.547 1.00 57.47 185 GLU A CA 1
ATOM 1466 C C . GLU A 1 185 ? 7.536 -13.393 -31.562 1.00 57.47 185 GLU A C 1
ATOM 1468 O O . GLU A 1 185 ? 6.994 -12.356 -31.182 1.00 57.47 185 GLU A O 1
ATOM 1473 N N . ILE A 1 186 ? 7.797 -13.643 -32.850 1.00 60.25 186 ILE A N 1
ATOM 1474 C CA . ILE A 1 186 ? 7.384 -12.784 -33.971 1.00 60.25 186 ILE A CA 1
ATOM 1475 C C . ILE A 1 186 ? 5.869 -12.889 -34.209 1.00 60.25 186 ILE A C 1
ATOM 1477 O O . ILE A 1 186 ? 5.233 -11.894 -34.544 1.00 60.25 186 ILE A O 1
ATOM 1481 N N . GLU A 1 187 ? 5.277 -14.072 -34.015 1.00 64.00 187 GLU A N 1
ATOM 1482 C CA . GLU A 1 187 ? 3.828 -14.296 -34.160 1.00 64.00 187 GLU A CA 1
ATOM 1483 C C . GLU A 1 187 ? 3.033 -13.969 -32.876 1.00 64.00 187 GLU A C 1
ATOM 1485 O O . GLU A 1 187 ? 1.810 -13.827 -32.912 1.00 64.00 187 GLU A O 1
ATOM 1490 N N . ALA A 1 188 ? 3.714 -13.808 -31.736 1.00 64.38 188 ALA A N 1
ATOM 1491 C CA . ALA A 1 188 ? 3.092 -13.439 -30.468 1.00 64.38 188 ALA A CA 1
ATOM 1492 C C . ALA A 1 188 ? 2.769 -11.939 -30.390 1.00 64.38 188 ALA A C 1
ATOM 1494 O O . ALA A 1 188 ? 3.471 -11.099 -30.936 1.00 64.38 188 ALA A O 1
ATOM 1495 N N . ASP A 1 189 ? 1.756 -11.574 -29.603 1.00 67.19 189 ASP A N 1
ATOM 1496 C CA . ASP A 1 189 ? 1.378 -10.180 -29.313 1.00 67.19 189 ASP A CA 1
ATOM 1497 C C . ASP A 1 189 ? 2.197 -9.554 -28.159 1.00 67.19 189 ASP A C 1
ATOM 1499 O O . ASP A 1 189 ? 1.792 -8.562 -27.542 1.00 67.19 189 ASP A O 1
ATOM 1503 N N . GLY A 1 190 ? 3.333 -10.176 -27.823 1.00 62.91 190 GLY A N 1
ATOM 1504 C CA . GLY A 1 190 ? 4.148 -9.867 -26.648 1.00 62.91 190 GLY A CA 1
ATOM 1505 C C . GLY A 1 190 ? 3.727 -10.583 -25.356 1.00 62.91 190 GLY A C 1
ATOM 1506 O O . GLY A 1 190 ? 4.362 -10.356 -24.327 1.00 62.91 190 GLY A O 1
ATOM 1507 N N . TYR A 1 191 ? 2.697 -11.444 -25.369 1.00 66.12 191 TYR A N 1
ATOM 1508 C CA . TYR A 1 191 ? 2.256 -12.217 -24.200 1.00 66.12 191 TYR A CA 1
ATOM 1509 C C . TYR A 1 191 ? 2.219 -13.726 -24.487 1.00 66.12 191 TYR A C 1
ATOM 1511 O O . TYR A 1 191 ? 1.172 -14.355 -24.582 1.00 66.12 191 TYR A O 1
ATOM 1519 N N . ASN A 1 192 ? 3.394 -14.343 -24.571 1.00 65.38 192 ASN A N 1
ATOM 1520 C CA . ASN A 1 192 ? 3.556 -15.787 -24.790 1.00 65.38 192 ASN A CA 1
ATOM 1521 C C . ASN A 1 192 ? 3.242 -16.657 -23.546 1.00 65.38 192 ASN A C 1
ATOM 1523 O O . ASN A 1 192 ? 3.567 -17.840 -23.520 1.00 65.38 192 ASN A O 1
ATOM 1527 N N . GLY A 1 193 ? 2.632 -16.089 -22.496 1.00 63.66 193 GLY A N 1
ATOM 1528 C CA . GLY A 1 193 ? 2.273 -16.801 -21.262 1.00 63.66 193 GLY A CA 1
ATOM 1529 C C . GLY A 1 193 ? 3.444 -17.104 -20.319 1.00 63.66 193 GLY A C 1
ATOM 1530 O O . GLY A 1 193 ? 3.203 -17.532 -19.194 1.00 63.66 193 GLY A O 1
ATOM 1531 N N . ASN A 1 194 ? 4.687 -16.819 -20.721 1.00 66.94 194 ASN A N 1
ATOM 1532 C CA . ASN A 1 194 ? 5.895 -17.036 -19.920 1.00 66.94 194 ASN A CA 1
ATOM 1533 C C . ASN A 1 194 ? 6.573 -15.709 -19.530 1.00 66.94 194 ASN A C 1
ATOM 1535 O O . ASN A 1 194 ? 7.790 -15.557 -19.622 1.00 66.94 194 ASN A O 1
ATOM 1539 N N . VAL A 1 195 ? 5.776 -14.713 -19.131 1.00 71.62 195 VAL A N 1
ATOM 1540 C CA . VAL A 1 195 ? 6.276 -13.390 -18.733 1.00 71.62 195 VAL A CA 1
ATOM 1541 C C . VAL A 1 195 ? 6.129 -13.216 -17.227 1.00 71.62 195 VAL A C 1
ATOM 1543 O O . VAL A 1 195 ? 5.016 -13.155 -16.706 1.00 71.62 195 VAL A O 1
ATOM 1546 N N . SER A 1 196 ? 7.254 -13.073 -16.524 1.00 74.81 196 SER A N 1
ATOM 1547 C CA . SER A 1 196 ? 7.244 -12.617 -15.132 1.00 74.81 196 SER A CA 1
ATOM 1548 C C . SER A 1 196 ? 6.813 -11.147 -15.085 1.00 74.81 196 SER A C 1
ATOM 1550 O O . SER A 1 196 ? 7.456 -10.275 -15.683 1.00 74.81 196 SER A O 1
ATOM 1552 N N . LEU A 1 197 ? 5.676 -10.878 -14.437 1.00 76.25 197 LEU A N 1
ATOM 1553 C CA . LEU A 1 197 ? 5.097 -9.534 -14.352 1.00 76.25 197 LEU A CA 1
ATOM 1554 C C . LEU A 1 197 ? 5.708 -8.719 -13.220 1.00 76.25 197 LEU A C 1
ATOM 1556 O O . LEU A 1 197 ? 6.070 -7.568 -13.436 1.00 76.25 197 LEU A O 1
ATOM 1560 N N . ILE A 1 198 ? 5.786 -9.302 -12.025 1.00 82.44 198 ILE A N 1
ATOM 1561 C CA . ILE A 1 198 ? 6.307 -8.646 -10.831 1.00 82.44 198 ILE A CA 1
ATOM 1562 C C . ILE A 1 198 ? 6.835 -9.700 -9.860 1.00 82.44 198 ILE A C 1
ATOM 1564 O O . ILE A 1 198 ? 6.191 -10.724 -9.631 1.00 82.44 198 ILE A O 1
ATOM 1568 N N . VAL A 1 199 ? 7.996 -9.426 -9.279 1.00 82.25 199 VAL A N 1
ATOM 1569 C CA . VAL A 1 199 ? 8.519 -10.146 -8.120 1.00 82.25 199 VAL A CA 1
ATOM 1570 C C . VAL A 1 199 ? 8.533 -9.136 -6.984 1.00 82.25 199 VAL A C 1
ATOM 1572 O O . VAL A 1 199 ? 9.092 -8.052 -7.130 1.00 82.25 199 VAL A O 1
ATOM 1575 N N . VAL A 1 200 ? 7.826 -9.439 -5.896 1.00 81.50 200 VAL A N 1
ATOM 1576 C CA . VAL A 1 200 ? 7.726 -8.545 -4.739 1.00 81.50 200 VAL A CA 1
ATOM 1577 C C . VAL A 1 200 ? 8.402 -9.213 -3.557 1.00 81.50 200 VAL A C 1
ATOM 1579 O O . VAL A 1 200 ? 7.829 -10.091 -2.912 1.00 81.50 200 VAL A O 1
ATOM 1582 N N . ASP A 1 201 ? 9.607 -8.754 -3.245 1.00 84.62 201 ASP A N 1
ATOM 1583 C CA . ASP A 1 201 ? 10.344 -9.197 -2.067 1.00 84.62 201 ASP A CA 1
ATOM 1584 C C . ASP A 1 201 ? 9.977 -8.331 -0.860 1.00 84.62 201 ASP A C 1
ATOM 1586 O O . ASP A 1 201 ? 10.646 -7.351 -0.520 1.00 84.62 201 ASP A O 1
ATOM 1590 N N . LEU A 1 202 ? 8.879 -8.706 -0.195 1.00 84.06 202 LEU A N 1
ATOM 1591 C CA . LEU A 1 202 ? 8.333 -7.978 0.956 1.00 84.06 202 LEU A CA 1
ATOM 1592 C C . LEU A 1 202 ? 9.391 -7.776 2.052 1.00 84.06 202 LEU A C 1
ATOM 1594 O O . LEU A 1 202 ? 9.612 -6.660 2.519 1.00 84.06 202 LEU A O 1
ATOM 1598 N N . PHE A 1 203 ? 10.067 -8.857 2.450 1.00 85.44 203 PHE A N 1
ATOM 1599 C CA . PHE A 1 203 ? 10.998 -8.847 3.580 1.00 85.44 203 PHE A CA 1
ATOM 1600 C C . PHE A 1 203 ? 12.255 -8.025 3.305 1.00 85.44 203 PHE A C 1
ATOM 1602 O O . PHE A 1 203 ? 12.684 -7.272 4.179 1.00 85.44 203 PHE A O 1
ATOM 1609 N N . GLN A 1 204 ? 12.812 -8.139 2.098 1.00 85.31 204 GLN A N 1
ATOM 1610 C CA . GLN A 1 204 ? 14.027 -7.425 1.721 1.00 85.31 204 GLN A CA 1
ATOM 1611 C C . GLN A 1 204 ? 13.781 -5.912 1.726 1.00 85.31 204 GLN A C 1
ATOM 1613 O O . GLN A 1 204 ? 14.489 -5.178 2.411 1.00 85.31 204 GLN A O 1
ATOM 1618 N N . GLY A 1 205 ? 12.694 -5.448 1.098 1.00 81.94 205 GLY A N 1
ATOM 1619 C CA . GLY A 1 205 ? 12.357 -4.021 1.059 1.00 81.94 205 GLY A CA 1
ATOM 1620 C C . GLY A 1 205 ? 12.083 -3.406 2.440 1.00 81.94 205 GLY A C 1
ATOM 1621 O O . GLY A 1 205 ? 12.463 -2.261 2.713 1.00 81.94 205 GLY A O 1
ATOM 1622 N N . ILE A 1 206 ? 11.463 -4.169 3.345 1.00 86.12 206 ILE A N 1
ATOM 1623 C CA . ILE A 1 206 ? 11.241 -3.752 4.739 1.00 86.12 206 ILE A CA 1
ATOM 1624 C C . ILE A 1 206 ? 12.570 -3.661 5.486 1.00 86.12 206 ILE A C 1
ATOM 1626 O O . ILE A 1 206 ? 12.830 -2.650 6.142 1.00 86.12 206 ILE A O 1
ATOM 1630 N N . MET A 1 207 ? 13.414 -4.689 5.374 1.00 88.06 207 MET A N 1
ATOM 1631 C CA . MET A 1 207 ? 14.710 -4.734 6.047 1.00 88.06 207 MET A CA 1
ATOM 1632 C C . MET A 1 207 ? 15.625 -3.602 5.565 1.00 88.06 207 MET A C 1
ATOM 1634 O O . MET A 1 207 ? 16.242 -2.914 6.379 1.00 88.06 207 MET A O 1
ATOM 1638 N N . ASP A 1 208 ? 15.645 -3.326 4.263 1.00 86.12 208 ASP A N 1
ATOM 1639 C CA . ASP A 1 208 ? 16.433 -2.245 3.661 1.00 86.12 208 ASP A CA 1
ATOM 1640 C C . ASP A 1 208 ? 15.938 -0.854 4.077 1.00 86.12 208 ASP A C 1
ATOM 1642 O O . ASP A 1 208 ? 16.719 0.093 4.228 1.00 86.12 208 ASP A O 1
ATOM 1646 N N . THR A 1 209 ? 14.628 -0.714 4.302 1.00 86.44 209 THR A N 1
ATOM 1647 C CA . THR A 1 209 ? 14.050 0.516 4.853 1.00 86.44 209 THR A CA 1
ATOM 1648 C C . THR A 1 209 ? 14.420 0.682 6.329 1.00 86.44 209 THR A C 1
ATOM 1650 O O . THR A 1 209 ? 14.767 1.782 6.762 1.00 86.44 209 THR A O 1
ATOM 1653 N N . LEU A 1 210 ? 14.347 -0.392 7.119 1.00 85.62 210 LEU A N 1
ATOM 1654 C CA . LEU A 1 210 ? 14.555 -0.343 8.567 1.00 85.62 210 LEU A CA 1
ATOM 1655 C C . LEU A 1 210 ? 16.034 -0.173 8.947 1.00 85.62 210 LEU A C 1
ATOM 1657 O O . LEU A 1 210 ? 16.355 0.560 9.887 1.00 85.62 210 LEU A O 1
ATOM 1661 N N . SER A 1 211 ? 16.930 -0.804 8.188 1.00 85.94 211 SER A N 1
ATOM 1662 C CA . SER A 1 211 ? 18.388 -0.705 8.342 1.00 85.94 211 SER A CA 1
ATOM 1663 C C . SER A 1 211 ? 18.957 0.652 7.917 1.00 85.94 211 SER A C 1
ATOM 1665 O O . SER A 1 211 ? 20.121 0.946 8.182 1.00 85.94 211 SER A O 1
ATOM 1667 N N . TYR A 1 212 ? 18.147 1.514 7.296 1.00 81.81 212 TYR A N 1
ATOM 1668 C CA . TYR A 1 212 ? 18.575 2.847 6.899 1.00 81.81 212 TYR A CA 1
ATOM 1669 C C . TYR A 1 212 ? 18.908 3.726 8.104 1.00 81.81 212 TYR A C 1
ATOM 1671 O O . TYR A 1 212 ? 18.007 4.241 8.768 1.00 81.81 212 TYR A O 1
ATOM 1679 N N . VAL A 1 213 ? 20.193 3.942 8.361 1.00 77.38 213 VAL A N 1
ATOM 1680 C CA . VAL A 1 213 ? 20.659 4.933 9.332 1.00 77.38 213 VAL A CA 1
ATOM 1681 C C . VAL A 1 213 ? 20.740 6.291 8.640 1.00 77.38 213 VAL A C 1
ATOM 1683 O O . VAL A 1 213 ? 21.374 6.425 7.595 1.00 77.38 213 VAL A O 1
ATOM 1686 N N . ASP A 1 214 ? 20.060 7.284 9.212 1.00 71.19 214 ASP A N 1
ATOM 1687 C CA . ASP A 1 214 ? 20.072 8.661 8.724 1.00 71.19 214 ASP A CA 1
ATOM 1688 C C . ASP A 1 214 ? 21.452 9.274 8.990 1.00 71.19 214 ASP A C 1
ATOM 1690 O O . ASP A 1 214 ? 21.815 9.541 10.134 1.00 71.19 214 ASP A O 1
ATOM 1694 N N . SER A 1 215 ? 22.248 9.426 7.936 1.00 61.28 215 SER A N 1
ATOM 1695 C CA . SER A 1 215 ? 23.566 10.065 7.970 1.00 61.28 215 SER A CA 1
ATOM 1696 C C . SER A 1 215 ? 23.524 11.535 7.525 1.00 61.28 215 SER A C 1
ATOM 1698 O O . SER A 1 215 ? 24.574 12.140 7.322 1.00 61.28 215 SER A O 1
ATOM 1700 N N . GLY A 1 216 ? 22.328 12.117 7.360 1.00 59.56 216 GLY A N 1
ATOM 1701 C CA . GLY A 1 216 ? 22.149 13.526 7.004 1.00 59.56 216 GLY A CA 1
ATOM 1702 C C . GLY A 1 216 ? 22.291 14.482 8.199 1.00 59.56 216 GLY A C 1
ATOM 1703 O O . GLY A 1 216 ? 22.128 14.064 9.348 1.00 59.56 216 GLY A O 1
ATOM 1704 N N . PRO A 1 217 ? 22.570 15.778 7.957 1.00 52.72 217 PRO A N 1
ATOM 1705 C CA . PRO A 1 217 ? 22.597 16.777 9.018 1.00 52.72 217 PRO A CA 1
ATOM 1706 C C . PRO A 1 217 ? 21.217 16.864 9.685 1.00 52.72 217 PRO A C 1
ATOM 1708 O O . PRO A 1 217 ? 20.179 16.989 9.034 1.00 52.72 217 PRO A O 1
ATOM 1711 N N . THR A 1 218 ? 21.201 16.757 11.010 1.00 54.22 218 THR A N 1
ATOM 1712 C CA . THR A 1 218 ? 20.004 16.706 11.865 1.00 54.22 218 THR A CA 1
ATOM 1713 C C . THR A 1 218 ? 19.225 18.027 11.925 1.00 54.22 218 THR A C 1
ATOM 1715 O O . THR A 1 218 ? 18.139 18.076 12.505 1.00 54.22 218 THR A O 1
ATOM 1718 N N . SER A 1 219 ? 19.747 19.101 11.334 1.00 46.34 219 SER A N 1
ATOM 1719 C CA . SER A 1 219 ? 19.181 20.449 11.331 1.00 46.34 219 SER A CA 1
ATOM 1720 C C . SER A 1 219 ? 18.192 20.643 10.177 1.00 46.34 219 SER A C 1
ATOM 1722 O O . SER A 1 219 ? 18.547 20.892 9.032 1.00 46.34 219 SER A O 1
ATOM 1724 N N . LEU A 1 220 ? 16.902 20.645 10.517 1.00 46.53 220 LEU A N 1
ATOM 1725 C CA . LEU A 1 220 ? 15.778 21.048 9.653 1.00 46.53 220 LEU A CA 1
ATOM 1726 C C . LEU A 1 220 ? 15.832 22.531 9.196 1.00 46.53 220 LEU A C 1
ATOM 1728 O O . LEU A 1 220 ? 14.910 22.993 8.530 1.00 46.53 220 LEU A O 1
ATOM 1732 N N . TRP A 1 221 ? 16.871 23.283 9.580 1.00 45.88 221 TRP A N 1
ATOM 1733 C CA . TRP A 1 221 ? 17.012 24.731 9.384 1.00 45.88 221 TRP A CA 1
ATOM 1734 C C . TRP A 1 221 ? 18.199 25.151 8.506 1.00 45.88 221 TRP A C 1
ATOM 1736 O O . TRP A 1 221 ? 18.329 26.339 8.220 1.00 45.88 221 TRP A O 1
ATOM 1746 N N . GLU A 1 222 ? 19.021 24.229 7.999 1.00 48.06 222 GLU A N 1
ATOM 1747 C CA . GLU A 1 222 ? 19.983 24.555 6.934 1.00 48.06 222 GLU A CA 1
ATOM 1748 C C . GLU A 1 222 ? 19.272 24.581 5.576 1.00 48.06 222 GLU A C 1
ATOM 1750 O O . GLU A 1 222 ? 19.460 23.745 4.695 1.00 48.06 222 GLU A O 1
ATOM 1755 N N . MET A 1 223 ? 18.404 25.585 5.419 1.00 38.66 223 MET A N 1
ATOM 1756 C CA . MET A 1 223 ? 18.037 26.088 4.106 1.00 38.66 223 MET A CA 1
ATOM 1757 C C . MET A 1 223 ? 19.310 26.606 3.448 1.00 38.66 223 MET A C 1
ATOM 1759 O O . MET A 1 223 ? 19.912 27.581 3.893 1.00 38.66 223 MET A O 1
ATOM 1763 N N . GLN A 1 224 ? 19.704 25.921 2.383 1.00 45.09 224 GLN A N 1
ATOM 1764 C CA . GLN A 1 224 ? 20.717 26.336 1.432 1.00 45.09 224 GLN A CA 1
ATOM 1765 C C . GLN A 1 224 ? 20.515 27.819 1.080 1.00 45.09 224 GLN A C 1
ATOM 1767 O O . GLN A 1 224 ? 19.571 28.177 0.374 1.00 45.09 224 GLN A O 1
ATOM 1772 N N . SER A 1 225 ? 21.386 28.687 1.602 1.00 37.47 225 SER A N 1
ATOM 1773 C CA . SER A 1 225 ? 21.428 30.103 1.250 1.00 37.47 225 SER A CA 1
ATOM 1774 C C . SER A 1 225 ? 21.936 30.233 -0.186 1.00 37.47 225 SER A C 1
ATOM 1776 O O . SER A 1 225 ? 23.128 30.410 -0.438 1.00 37.47 225 SER A O 1
ATOM 1778 N N . LEU A 1 226 ? 21.038 30.079 -1.153 1.00 44.66 226 LEU A N 1
ATOM 1779 C CA . LEU A 1 226 ? 21.296 30.456 -2.535 1.00 44.66 226 LEU A CA 1
ATOM 1780 C C . LEU A 1 226 ? 21.233 31.982 -2.634 1.00 44.66 226 LEU A C 1
ATOM 1782 O O . LEU A 1 226 ? 20.151 32.560 -2.589 1.00 44.66 226 LEU A O 1
ATOM 1786 N N . GLY A 1 227 ? 22.401 32.614 -2.768 1.00 43.94 227 GLY A N 1
ATOM 1787 C CA . GLY A 1 227 ? 22.522 34.030 -3.122 1.00 43.94 227 GLY A CA 1
ATOM 1788 C C . GLY A 1 227 ? 23.481 34.817 -2.234 1.00 43.94 227 GLY A C 1
ATOM 1789 O O . GLY A 1 227 ? 23.057 35.708 -1.509 1.00 43.94 227 GLY A O 1
ATOM 1790 N N . GLY A 1 228 ? 24.771 34.494 -2.295 1.00 33.78 228 GLY A N 1
ATOM 1791 C CA . GLY A 1 228 ? 25.849 35.369 -1.840 1.00 33.78 228 GLY A CA 1
ATOM 1792 C C . GLY A 1 228 ? 26.844 35.500 -2.982 1.00 33.78 228 GLY A C 1
ATOM 1793 O O . GLY A 1 228 ? 27.467 34.506 -3.343 1.00 33.78 228 GLY A O 1
ATOM 1794 N N . ASP A 1 229 ? 26.897 36.691 -3.575 1.00 35.75 229 ASP A N 1
ATOM 1795 C CA . ASP A 1 229 ? 27.736 37.084 -4.706 1.00 35.75 229 ASP A CA 1
ATOM 1796 C C . ASP A 1 229 ? 29.140 36.463 -4.695 1.00 35.75 229 ASP A C 1
ATOM 1798 O O . ASP A 1 229 ? 29.852 36.480 -3.687 1.00 35.75 229 ASP A O 1
ATOM 1802 N N . GLU A 1 230 ? 29.564 35.999 -5.871 1.00 38.72 230 GLU A N 1
ATOM 1803 C CA . GLU A 1 230 ? 30.962 35.755 -6.205 1.00 38.72 230 GLU A CA 1
ATOM 1804 C C . GLU A 1 230 ? 31.776 37.045 -6.010 1.00 38.72 230 GLU A C 1
ATOM 1806 O O . GLU A 1 230 ? 31.925 37.875 -6.908 1.00 38.72 230 GLU A O 1
ATOM 1811 N N . ALA A 1 231 ? 32.355 37.219 -4.824 1.00 37.59 231 ALA A N 1
ATOM 1812 C CA . ALA A 1 231 ? 33.430 38.174 -4.616 1.00 37.59 231 ALA A CA 1
ATOM 1813 C C . ALA A 1 231 ? 34.712 37.628 -5.267 1.00 37.59 231 ALA A C 1
ATOM 1815 O O . ALA A 1 231 ? 35.466 36.856 -4.675 1.00 37.59 231 ALA A O 1
ATOM 1816 N N . GLN A 1 232 ? 34.941 38.047 -6.511 1.00 37.19 232 GLN A N 1
ATOM 1817 C CA . GLN A 1 232 ? 36.213 37.981 -7.234 1.00 37.19 232 GLN A CA 1
ATOM 1818 C C . GLN A 1 232 ? 37.423 38.246 -6.307 1.00 37.19 232 GLN A C 1
ATOM 1820 O O . GLN A 1 232 ? 37.470 39.298 -5.656 1.00 37.19 232 GLN A O 1
ATOM 1825 N N . PRO A 1 233 ? 38.453 37.379 -6.271 1.00 35.81 233 PRO A N 1
ATOM 1826 C CA . PRO A 1 233 ? 39.687 37.702 -5.572 1.00 35.81 233 PRO A CA 1
ATOM 1827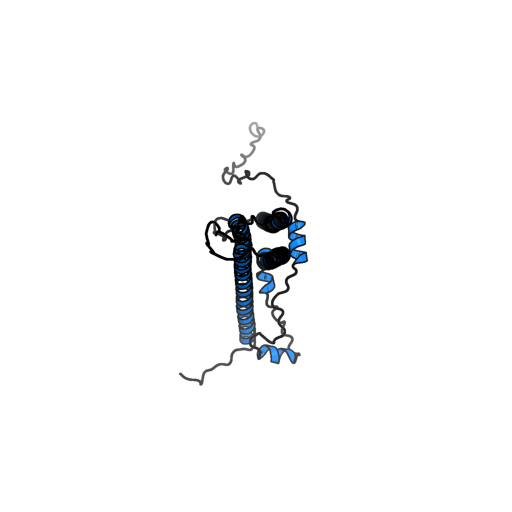 C C . PRO A 1 233 ? 40.461 38.760 -6.372 1.00 35.81 233 PRO A C 1
ATOM 1829 O O . PRO 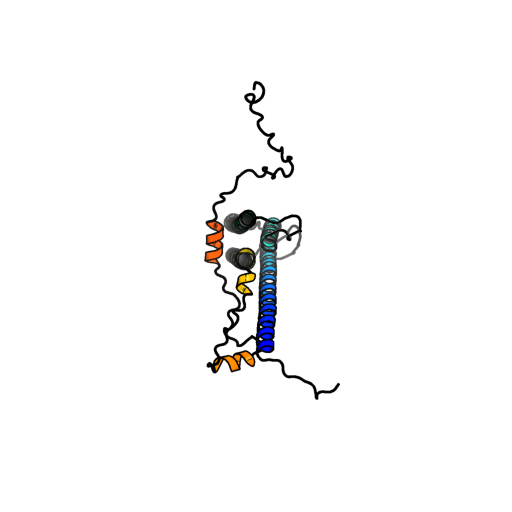A 1 233 ? 40.823 38.555 -7.532 1.00 35.81 233 PRO A O 1
ATOM 1832 N N . ARG A 1 234 ? 40.714 39.916 -5.746 1.00 37.50 234 ARG A N 1
ATOM 1833 C CA . ARG A 1 234 ? 41.595 40.962 -6.288 1.00 37.50 234 ARG A CA 1
ATOM 1834 C C . ARG A 1 234 ? 43.010 40.395 -6.492 1.00 37.50 234 ARG A C 1
ATOM 1836 O O . ARG A 1 234 ? 43.497 39.693 -5.605 1.00 37.50 234 ARG A O 1
ATOM 1843 N N . PRO A 1 235 ? 43.705 40.716 -7.596 1.00 37.50 235 PRO A N 1
ATOM 1844 C CA . PRO A 1 235 ? 45.079 40.278 -7.792 1.00 37.50 235 PRO A CA 1
ATOM 1845 C C . PRO A 1 235 ? 46.018 41.015 -6.829 1.00 37.50 235 PRO A C 1
ATOM 1847 O O . PRO A 1 235 ? 45.986 42.242 -6.712 1.00 37.50 235 PRO A O 1
ATOM 1850 N N . ASN A 1 236 ? 46.863 40.246 -6.143 1.00 39.19 236 ASN A N 1
ATOM 1851 C CA . ASN A 1 236 ? 47.931 40.746 -5.285 1.00 39.19 236 ASN A CA 1
ATOM 1852 C C . ASN A 1 236 ? 48.956 41.518 -6.127 1.00 39.19 236 ASN A C 1
ATOM 1854 O O . ASN A 1 236 ? 49.759 40.919 -6.840 1.00 39.19 236 ASN A O 1
ATOM 1858 N N . VAL A 1 237 ? 48.949 42.845 -6.025 1.00 48.09 237 VAL A N 1
ATOM 1859 C CA . VAL A 1 237 ? 50.045 43.685 -6.515 1.00 48.09 237 VAL A CA 1
ATOM 1860 C C . VAL A 1 237 ? 51.126 43.701 -5.435 1.00 48.09 237 VAL A C 1
ATOM 1862 O O . VAL A 1 237 ? 50.950 44.283 -4.366 1.00 48.09 237 VAL A O 1
ATOM 1865 N N . SER A 1 238 ? 52.240 43.023 -5.696 1.00 41.34 238 SER A N 1
ATOM 1866 C CA . SER A 1 238 ? 53.433 43.042 -4.850 1.00 41.34 238 SER A CA 1
ATOM 1867 C C . SER A 1 238 ? 54.153 44.392 -4.956 1.00 41.34 238 SER A C 1
ATOM 1869 O O . SER A 1 238 ? 54.571 44.795 -6.041 1.00 41.34 238 SER A O 1
ATOM 1871 N N . LEU A 1 239 ? 54.350 45.062 -3.815 1.00 45.91 239 LEU A N 1
ATOM 1872 C CA . LEU A 1 239 ? 55.072 46.335 -3.623 1.00 45.91 239 LEU A CA 1
ATOM 1873 C C . LEU A 1 239 ? 56.602 46.242 -3.852 1.00 45.91 239 LEU A C 1
ATOM 1875 O O . LEU A 1 239 ? 57.381 46.895 -3.166 1.00 45.91 239 LEU A O 1
ATOM 1879 N N . SER A 1 240 ? 57.055 45.433 -4.811 1.00 51.31 240 SER A N 1
ATOM 1880 C CA . SER A 1 240 ? 58.473 45.275 -5.172 1.00 51.31 240 SER A CA 1
ATOM 1881 C C . SER A 1 240 ? 58.807 45.718 -6.604 1.00 51.31 240 SER A C 1
ATOM 1883 O O . SER A 1 240 ? 59.952 45.589 -7.019 1.00 51.31 240 SER A O 1
ATOM 1885 N N . GLN A 1 241 ? 57.851 46.288 -7.350 1.00 52.34 241 GLN A N 1
ATOM 1886 C CA . GLN A 1 241 ? 58.063 46.802 -8.717 1.00 52.34 241 GLN A CA 1
ATOM 1887 C C . GLN A 1 241 ? 57.967 48.335 -8.855 1.00 52.34 241 GLN A C 1
ATOM 1889 O O . GLN A 1 241 ? 57.793 48.840 -9.956 1.00 52.34 241 GLN A O 1
ATOM 1894 N N . LEU A 1 242 ? 58.090 49.096 -7.762 1.00 48.94 242 LEU A N 1
ATOM 1895 C CA . LEU A 1 242 ? 57.986 50.567 -7.790 1.00 48.94 242 LEU A CA 1
ATOM 1896 C C . LEU A 1 242 ? 59.301 51.312 -7.493 1.00 48.94 242 LEU A C 1
ATOM 1898 O O . LEU A 1 242 ? 59.257 52.497 -7.184 1.00 48.94 242 LEU A O 1
ATOM 1902 N N . LEU A 1 243 ? 60.459 50.646 -7.601 1.00 45.47 243 LEU A N 1
ATOM 1903 C CA . LEU A 1 243 ? 61.785 51.276 -7.469 1.00 45.47 243 LEU A CA 1
ATOM 1904 C C . LEU A 1 243 ? 62.866 50.579 -8.330 1.00 45.47 243 LEU A C 1
ATOM 1906 O O . LEU A 1 243 ? 63.849 50.052 -7.808 1.00 45.47 243 LEU A O 1
ATOM 1910 N N . ALA A 1 244 ? 62.682 50.593 -9.652 1.00 40.94 244 ALA A N 1
ATOM 1911 C CA . ALA A 1 244 ? 63.755 50.439 -10.641 1.00 40.94 244 ALA A CA 1
ATOM 1912 C C . ALA A 1 244 ? 63.399 51.211 -11.916 1.00 40.94 244 ALA A C 1
ATOM 1914 O O . ALA A 1 244 ? 62.259 51.025 -12.399 1.00 40.94 244 ALA A O 1
#

Sequence (244 aa):
MDFSTQQYPSVEETVANNASVLYRRKKHFLGNLRQLMDGTGYVVIGLIYLRDISMFLAALKAFFHYCISNPYPTPSPTITVSDAAKKRMRRFILISVFAINFLCFIKHILLEPAESEDGYLYGGLTVQFIGEKSPKSKLAVLMLDLLLLFIQLVYYSLMCCTDDSEVLKTTPLSMSEEDTSCRSEIEADGYNGNVSLIVVDLFQGIMDTLSYVDSGPTSLWEMQSLGGDEAQPRPNVSLSQLLA

pLDDT: mean 73.76, std 17.39, range [33.78, 96.0]

Secondary structure (DSSP, 8-state):
--GGG-PPPPHHHHHHHHHHHHHHHHHHHHHHHHHHHHHHHHHHHHHHHHHH--HHHHHHHHHHHHHHHS-S----TT----HHHHHHHHHHHHHHHHHHHHHHHHHHHHPPP---TTSBPPP-SS---SSPBP---HHHHHHHHHHHHHHHHHHHIIIII--HHHHT--------TT-THHHHHHHS-S--S--------HHHHHHHHHT----S-S-TT-----------PPP---TTSS--